Protein AF-A0AAE1PL71-F1 (afdb_monomer_lite)

Foldseek 3Di:
DDDDPVVVVVVVVPDALLVVFQVLLVLLQVVCVVVVVQDDPPDDDLFDPDPCVQQPQPDDLALARERDFPFVQVVLVNVLVVLVVVVDDDDADPDRAYEYEAEDQVLLLCRCCCVLQVQFAFLVVVVVVDPDPPVSVVSCLLPVQLLCVLVVVDDCVLQVVVLVVCVVVSDLDESVVVSVSSCVSCVVVVVVVCVVGRRGTQASLSSLSSQVVCVVSNHHYSSNQASCRRVVSSHDRGSGYHYLQCNQSSVQSSSCVSDDDDRRRSPRDRRDDDPCPSVLPDDPVSVVSSCVSHVSVCSSSVNDPVVVVVSVPPPD

Radius of gyration: 21.12 Å; chains: 1; bounding box: 56×50×54 Å

Secondary structure (DSSP, 8-state):
-----HHHHHHTTT--HHHHHHHHHHHHHHHHHHTT----TT---SS----TTSS----SS-S-EEEE-TTHHHHHHHHHHHHHHTS--S---SS--EEEEE--HHHHHHHHHHHHSGGG--HHHHHHH-S-HHHHHHHIIIIIHHHHHHTTSS-SHHHHHHHHHHHHTT----HHHHHHHHHHHTGGGHHHHHHHHTTS---HHHHHHHHHHHHHTT---TTTS-HHHHH-TTTS--SEEEETTSHHHHHHHHHHHHS-SS-----PPPPPPP-THHHHTS-HHHHHHHHHHTHHHHHHHT---HHHHHHTTS--

Sequence (316 aa):
METVDVENTWSTLNISQTHITRYRAQYVRQQCQVLSLIQREGKGGDHMKLPISSVKSLGTKKILNVCVAPSRCQDSWRRLGRKAKSLISLKTSTQIPSVVSVQHPLARLASCYRSKYMNGRPISEFASLQKATKKWLETWRAFWLPALISNNKIDYAPFNSSLQQLHKNQTKPSHTILVNMVTEAYRDQETDILGRHGTKNFTFEEFLHHVLWTHDFGFQDPHWISVYDLCEPCARRYDHVVHMEAAREEVRDLLHLVHSPSPVDVTLHPIKLPDFHMYLSLPKLLLDKIIQLYWLDFHLFGYSEQFISESGRRVE

InterPro domains:
  IPR005331 Sulfotransferase [PF03567] (171-304)
  IPR018011 Carbohydrate sulfotransferase 8-10 [PTHR12137] (96-307)

Structure (mmCIF, N/CA/C/O backbone):
data_AF-A0AAE1PL71-F1
#
_entry.id   AF-A0AAE1PL71-F1
#
loop_
_atom_site.group_PDB
_atom_site.id
_atom_site.type_symbol
_atom_site.label_atom_id
_atom_site.label_alt_id
_atom_site.label_comp_id
_atom_site.label_asym_id
_atom_site.label_entity_id
_atom_site.label_seq_id
_atom_site.pdbx_PDB_ins_code
_atom_site.Cartn_x
_atom_site.Cartn_y
_atom_site.Cartn_z
_atom_site.occupancy
_atom_site.B_iso_or_equiv
_atom_site.auth_seq_id
_atom_site.auth_comp_id
_atom_site.auth_asym_id
_atom_site.auth_atom_id
_atom_site.pdbx_PDB_model_num
ATOM 1 N N . MET A 1 1 ? -4.869 -17.294 -26.174 1.00 32.34 1 MET A N 1
ATOM 2 C CA . MET A 1 1 ? -3.685 -16.484 -26.518 1.00 32.34 1 MET A CA 1
ATOM 3 C C . MET A 1 1 ? -2.688 -16.727 -25.403 1.00 32.34 1 MET A C 1
ATOM 5 O O . MET A 1 1 ? -2.958 -16.326 -24.279 1.00 32.34 1 MET A O 1
ATOM 9 N N . GLU A 1 2 ? -1.677 -17.554 -25.661 1.00 28.42 2 GLU A N 1
ATOM 10 C CA . GLU A 1 2 ? -0.720 -18.014 -24.649 1.00 28.42 2 GLU A CA 1
ATOM 11 C C . GLU A 1 2 ? 0.073 -16.829 -24.094 1.00 28.42 2 GLU A C 1
ATOM 13 O O . GLU A 1 2 ? 0.683 -16.061 -24.837 1.00 28.42 2 GLU A O 1
ATOM 18 N N . THR A 1 3 ? 0.042 -16.660 -22.777 1.00 33.69 3 THR A N 1
ATOM 19 C CA . THR A 1 3 ? 0.959 -15.773 -22.067 1.00 33.69 3 THR A CA 1
ATOM 20 C C . THR A 1 3 ? 2.327 -16.438 -22.079 1.00 33.69 3 THR A C 1
ATOM 22 O O . THR A 1 3 ? 2.558 -17.414 -21.366 1.00 33.69 3 THR A O 1
ATOM 25 N N . VAL A 1 4 ? 3.231 -15.934 -22.909 1.00 34.69 4 VAL A N 1
ATOM 26 C CA . VAL A 1 4 ? 4.645 -16.283 -22.792 1.00 34.69 4 VAL A CA 1
ATOM 27 C C . VAL A 1 4 ? 5.098 -15.818 -21.412 1.00 34.69 4 VAL A C 1
ATOM 29 O O . VAL A 1 4 ? 4.929 -14.648 -21.076 1.00 34.69 4 VAL A O 1
ATOM 32 N N . ASP A 1 5 ? 5.627 -16.735 -20.606 1.00 41.25 5 ASP A N 1
ATOM 33 C CA . ASP A 1 5 ? 6.260 -16.423 -19.328 1.00 41.25 5 ASP A CA 1
ATOM 34 C C . ASP A 1 5 ? 7.562 -15.663 -19.611 1.00 41.25 5 ASP A C 1
ATOM 36 O O . ASP A 1 5 ? 8.643 -16.225 -19.813 1.00 41.25 5 ASP A O 1
ATOM 40 N N . VAL A 1 6 ? 7.399 -14.350 -19.756 1.00 48.38 6 VAL A N 1
ATOM 41 C CA . VAL A 1 6 ? 8.417 -13.413 -20.216 1.00 48.38 6 VAL A CA 1
ATOM 42 C C . VAL A 1 6 ? 9.676 -13.545 -19.346 1.00 48.38 6 VAL A C 1
ATOM 44 O O . VAL A 1 6 ? 10.779 -13.558 -19.881 1.00 48.38 6 VAL A O 1
ATOM 47 N N . GLU A 1 7 ? 9.547 -13.760 -18.034 1.00 46.25 7 GLU A N 1
ATOM 48 C CA . GLU A 1 7 ? 10.680 -13.811 -17.097 1.00 46.25 7 GLU A CA 1
ATOM 49 C C . GLU A 1 7 ? 11.610 -15.019 -17.299 1.00 46.25 7 GLU A C 1
ATOM 51 O O . GLU A 1 7 ? 12.828 -14.873 -17.165 1.00 46.25 7 GLU A O 1
ATOM 56 N N . ASN A 1 8 ? 11.079 -16.176 -17.709 1.00 43.53 8 ASN A N 1
ATOM 57 C CA . ASN A 1 8 ? 11.886 -17.373 -17.972 1.00 43.53 8 ASN A CA 1
ATOM 58 C C . ASN A 1 8 ? 12.632 -17.327 -19.315 1.00 43.53 8 ASN A C 1
ATOM 60 O O . ASN A 1 8 ? 13.672 -17.964 -19.464 1.00 43.53 8 ASN A O 1
ATOM 64 N N . THR A 1 9 ? 12.155 -16.545 -20.286 1.00 44.53 9 THR A N 1
ATOM 65 C CA . THR A 1 9 ? 12.816 -16.433 -21.602 1.00 44.53 9 THR A CA 1
ATOM 66 C C . THR A 1 9 ? 14.048 -15.517 -21.599 1.00 44.53 9 THR A C 1
ATOM 68 O O . THR A 1 9 ? 14.993 -15.738 -22.361 1.00 44.53 9 THR A O 1
ATOM 71 N N . TRP A 1 10 ? 14.105 -14.510 -20.718 1.00 45.81 10 TRP A N 1
ATOM 72 C CA . TRP A 1 10 ? 15.226 -13.556 -20.695 1.00 45.81 10 TRP A CA 1
ATOM 73 C C . TRP A 1 10 ? 16.482 -14.095 -20.005 1.00 45.81 10 TRP A C 1
ATOM 75 O O . TRP A 1 10 ? 17.594 -13.734 -20.397 1.00 45.81 10 TRP A O 1
ATOM 85 N N . SER A 1 11 ? 16.330 -14.983 -19.018 1.00 47.44 11 SER A N 1
ATOM 86 C CA . SER A 1 11 ? 17.455 -15.629 -18.327 1.00 47.44 11 SER A CA 1
ATOM 87 C C . SER A 1 11 ? 18.250 -16.552 -19.259 1.00 47.44 11 SER A C 1
ATOM 89 O O . SER A 1 11 ? 19.470 -16.645 -19.137 1.00 47.44 11 SER A O 1
ATOM 91 N N . THR A 1 12 ? 17.591 -17.149 -20.258 1.00 46.44 12 THR A N 1
ATOM 92 C CA . THR A 1 12 ? 18.221 -17.998 -21.282 1.00 46.44 12 THR A CA 1
ATOM 93 C C . THR A 1 12 ? 18.950 -17.232 -22.393 1.00 46.44 12 THR A C 1
ATOM 95 O O . THR A 1 12 ? 19.773 -17.821 -23.089 1.00 46.44 12 THR A O 1
ATOM 98 N N . LEU A 1 13 ? 18.702 -15.926 -22.560 1.00 50.72 13 LEU A N 1
ATOM 99 C CA . LEU A 1 13 ? 19.224 -15.121 -23.680 1.00 50.72 13 LEU A CA 1
ATOM 100 C C . LEU A 1 13 ? 20.448 -14.246 -23.331 1.00 50.72 13 LEU A C 1
ATOM 102 O O . LEU A 1 13 ? 20.895 -13.464 -24.166 1.00 50.72 13 LEU A O 1
ATOM 106 N N . ASN A 1 14 ? 21.014 -14.373 -22.124 1.00 56.16 14 ASN A N 1
ATOM 107 C CA . ASN A 1 14 ? 22.159 -13.577 -21.639 1.00 56.16 14 ASN A CA 1
ATOM 108 C C . ASN A 1 14 ? 21.957 -12.051 -21.784 1.00 56.16 14 ASN A C 1
ATOM 110 O O . ASN A 1 14 ? 22.865 -11.298 -22.143 1.00 56.16 14 ASN A O 1
ATOM 114 N N . ILE A 1 15 ? 20.732 -11.588 -21.537 1.00 64.75 15 ILE A N 1
ATOM 115 C CA . ILE A 1 15 ? 20.371 -10.175 -21.628 1.00 64.75 15 ILE A CA 1
ATOM 116 C C . ILE A 1 15 ? 20.641 -9.507 -20.277 1.00 64.75 15 ILE A C 1
ATOM 118 O O . ILE A 1 15 ? 20.183 -9.977 -19.239 1.00 64.75 15 ILE A O 1
ATOM 122 N N . SER A 1 16 ? 21.399 -8.403 -20.281 1.00 81.00 16 SER A N 1
ATOM 123 C CA . SER A 1 16 ? 21.707 -7.652 -19.053 1.00 81.00 16 SER A CA 1
ATOM 124 C C . SER A 1 16 ? 20.425 -7.214 -18.339 1.00 81.00 16 SER A C 1
ATOM 126 O O . SER A 1 16 ? 19.495 -6.712 -18.977 1.00 81.00 16 SER A O 1
ATOM 128 N N . GLN A 1 17 ? 20.405 -7.295 -17.004 1.00 83.38 17 GLN A N 1
ATOM 129 C CA . GLN A 1 17 ? 19.257 -6.865 -16.193 1.00 83.38 17 GLN A CA 1
ATOM 130 C C . GLN A 1 17 ? 18.937 -5.375 -16.385 1.00 83.38 17 GLN A C 1
ATOM 132 O O . GLN A 1 17 ? 17.789 -4.938 -16.301 1.00 83.38 17 GLN A O 1
ATOM 137 N N . THR A 1 18 ? 19.942 -4.578 -16.747 1.00 81.75 18 THR A N 1
ATOM 138 C CA . THR A 1 18 ? 19.758 -3.183 -17.163 1.00 81.75 18 THR A CA 1
ATOM 139 C C . THR A 1 18 ? 18.808 -3.048 -18.353 1.00 81.75 18 THR A C 1
ATOM 141 O O . THR A 1 18 ? 17.986 -2.131 -18.396 1.00 81.75 18 THR A O 1
ATOM 144 N N . HIS A 1 19 ? 18.928 -3.940 -19.339 1.00 88.25 19 HIS A N 1
ATOM 145 C CA . HIS A 1 19 ? 18.067 -3.926 -20.514 1.00 88.25 19 HIS A CA 1
ATOM 146 C C . HIS A 1 19 ? 16.638 -4.310 -20.122 1.00 88.25 19 HIS A C 1
ATOM 148 O O . HIS A 1 19 ? 15.708 -3.602 -20.494 1.00 88.25 19 HIS A O 1
ATOM 154 N N . ILE A 1 20 ? 16.473 -5.339 -19.284 1.00 90.81 20 ILE A N 1
ATOM 155 C CA . ILE A 1 20 ? 15.166 -5.787 -18.778 1.00 90.81 20 ILE A CA 1
ATOM 156 C C . ILE A 1 20 ? 14.450 -4.652 -18.032 1.00 90.81 20 ILE A C 1
ATOM 158 O O . ILE A 1 20 ? 13.320 -4.295 -18.364 1.00 90.81 20 ILE A O 1
ATOM 162 N N . THR A 1 21 ? 15.120 -4.015 -17.069 1.00 93.38 21 THR A N 1
ATOM 163 C CA . THR A 1 21 ? 14.527 -2.924 -16.275 1.00 93.38 21 THR A CA 1
ATOM 164 C C . THR A 1 21 ? 14.169 -1.697 -17.123 1.00 93.38 21 THR A C 1
ATOM 166 O O . THR A 1 21 ? 13.158 -1.039 -16.862 1.00 93.38 21 THR A O 1
ATOM 169 N N . ARG A 1 22 ? 14.958 -1.386 -18.164 1.00 94.31 22 ARG A N 1
ATOM 170 C CA . ARG A 1 22 ? 14.661 -0.306 -19.121 1.00 94.31 22 ARG A CA 1
ATOM 171 C C . ARG A 1 22 ? 13.505 -0.663 -20.054 1.00 94.31 22 ARG A C 1
ATOM 173 O O . ARG A 1 22 ? 12.652 0.185 -20.308 1.00 94.31 22 ARG A O 1
ATOM 180 N N . TYR A 1 23 ? 13.462 -1.900 -20.542 1.00 95.44 23 TYR A N 1
ATOM 181 C CA . TYR A 1 23 ? 12.365 -2.409 -21.361 1.00 95.44 23 TYR A CA 1
ATOM 182 C C . TYR A 1 23 ? 11.042 -2.336 -20.594 1.00 95.44 23 TYR A C 1
ATOM 184 O O . TYR A 1 23 ? 10.073 -1.774 -21.097 1.00 95.44 23 TYR A O 1
ATOM 192 N N . ARG A 1 24 ? 11.019 -2.774 -19.327 1.00 96.44 24 ARG A N 1
ATOM 193 C CA . ARG A 1 24 ? 9.842 -2.630 -18.456 1.00 96.44 24 ARG A CA 1
ATOM 194 C C . ARG A 1 24 ? 9.405 -1.167 -18.307 1.00 96.44 24 ARG A C 1
ATOM 196 O O . ARG A 1 24 ? 8.215 -0.876 -18.362 1.00 96.44 24 ARG A O 1
ATOM 203 N N . ALA A 1 25 ? 10.340 -0.222 -18.191 1.00 96.00 25 ALA A N 1
ATOM 204 C CA . ALA A 1 25 ? 10.000 1.204 -18.149 1.00 96.00 25 ALA A CA 1
ATOM 205 C C . ALA A 1 25 ? 9.380 1.719 -19.463 1.00 96.00 25 ALA A C 1
ATOM 207 O O . ALA A 1 25 ? 8.492 2.571 -19.430 1.00 96.00 25 ALA A O 1
ATOM 208 N N . GLN A 1 26 ? 9.818 1.214 -20.621 1.00 96.50 26 GLN A N 1
ATOM 209 C CA . GLN A 1 26 ? 9.193 1.520 -21.915 1.00 96.50 26 GLN A CA 1
ATOM 210 C C . GLN A 1 26 ? 7.797 0.900 -22.025 1.00 96.50 26 GLN A C 1
ATOM 212 O O . GLN A 1 26 ? 6.863 1.598 -22.418 1.00 96.50 26 GLN A O 1
ATOM 217 N N . TYR A 1 27 ? 7.649 -0.360 -21.608 1.00 96.69 27 TYR A N 1
ATOM 218 C CA . TYR A 1 27 ? 6.367 -1.057 -21.550 1.00 96.69 27 TYR A CA 1
ATOM 219 C C . TYR A 1 27 ? 5.345 -0.283 -20.709 1.00 96.69 27 TYR A C 1
ATOM 221 O O . TYR A 1 27 ? 4.265 0.021 -21.207 1.00 96.69 27 TYR A O 1
ATOM 229 N N . VAL A 1 28 ? 5.707 0.147 -19.492 1.00 96.44 28 VAL A N 1
ATOM 230 C CA . VAL A 1 28 ? 4.839 0.978 -18.634 1.00 96.44 28 VAL A CA 1
ATOM 231 C C . VAL A 1 28 ? 4.351 2.223 -19.380 1.00 96.44 28 VAL A C 1
ATOM 233 O O . VAL A 1 28 ? 3.156 2.506 -19.387 1.00 96.44 28 VAL A O 1
ATOM 236 N N . ARG A 1 29 ? 5.248 2.959 -20.055 1.00 94.56 29 ARG A N 1
ATOM 237 C CA . ARG A 1 29 ? 4.870 4.169 -20.813 1.00 94.56 29 ARG A CA 1
ATOM 238 C C . ARG A 1 29 ? 3.900 3.856 -21.948 1.00 94.56 29 ARG A C 1
ATOM 240 O O . ARG A 1 29 ? 2.957 4.614 -22.157 1.00 94.56 29 ARG A O 1
ATOM 247 N N . GLN A 1 30 ? 4.129 2.760 -22.667 1.00 95.31 30 GLN A N 1
ATOM 248 C CA . GLN A 1 30 ? 3.237 2.314 -23.731 1.00 95.31 30 GLN A CA 1
ATOM 249 C C . GLN A 1 30 ? 1.858 1.946 -23.172 1.00 95.31 30 GLN A C 1
ATOM 251 O O . GLN A 1 30 ? 0.852 2.402 -23.706 1.00 95.31 30 GLN A O 1
ATOM 256 N N . GLN A 1 31 ? 1.789 1.203 -22.065 1.00 95.00 31 GLN A N 1
ATOM 257 C CA . GLN A 1 31 ? 0.506 0.850 -21.450 1.00 95.00 31 GLN A CA 1
ATOM 258 C C . GLN A 1 31 ? -0.237 2.079 -20.920 1.00 95.00 31 GLN A C 1
ATOM 260 O O . GLN A 1 31 ? -1.442 2.202 -21.119 1.00 95.00 31 GLN A O 1
ATOM 265 N N . CYS A 1 32 ? 0.472 3.053 -20.343 1.00 95.12 32 CYS A N 1
ATOM 266 C CA . CYS A 1 32 ? -0.124 4.335 -19.968 1.00 95.12 32 CYS A CA 1
ATOM 267 C C . CYS A 1 32 ? -0.762 5.066 -21.166 1.00 95.12 32 CYS A C 1
ATOM 269 O O . CYS A 1 32 ? -1.795 5.713 -20.999 1.00 95.12 32 CYS A O 1
ATOM 271 N N . GLN A 1 33 ? -0.173 4.971 -22.367 1.00 92.94 33 GLN A N 1
ATOM 272 C CA . GLN A 1 33 ? -0.755 5.521 -23.599 1.00 92.94 33 GLN A CA 1
ATOM 273 C C . GLN A 1 33 ? -1.989 4.734 -24.041 1.00 92.94 33 GLN A C 1
ATOM 275 O O . GLN A 1 33 ? -3.034 5.334 -24.278 1.00 92.94 33 GLN A O 1
ATOM 280 N N . VAL A 1 34 ? -1.878 3.404 -24.121 1.00 93.81 34 VAL A N 1
ATOM 281 C CA . VAL A 1 34 ? -2.962 2.504 -24.554 1.00 93.81 34 VAL A CA 1
ATOM 282 C C . VAL A 1 34 ? -4.199 2.671 -23.674 1.00 93.81 34 VAL A C 1
ATOM 284 O O . VAL A 1 34 ? -5.310 2.798 -24.179 1.00 93.81 34 VAL A O 1
ATOM 287 N N . LEU A 1 35 ? -4.001 2.752 -22.360 1.00 92.25 35 LEU A N 1
ATOM 288 C CA . LEU A 1 35 ? -5.074 2.929 -21.386 1.00 92.25 35 LEU A CA 1
ATOM 289 C C . LEU A 1 35 ? -5.534 4.388 -21.234 1.00 92.25 35 LEU A C 1
ATOM 291 O O . LEU A 1 35 ? -6.392 4.671 -20.403 1.00 92.25 35 LEU A O 1
ATOM 295 N N . SER A 1 36 ? -4.976 5.328 -22.008 1.00 91.31 36 SER A N 1
ATOM 296 C CA . SER A 1 36 ? -5.283 6.764 -21.913 1.00 91.31 36 SER A CA 1
ATOM 297 C C . SER A 1 36 ? -5.108 7.344 -20.497 1.00 91.31 36 SER A C 1
ATOM 299 O O . SER A 1 36 ? -5.818 8.263 -20.094 1.00 91.31 36 SER A O 1
ATOM 301 N N . LEU A 1 37 ? -4.131 6.829 -19.744 1.00 87.69 37 LEU A N 1
ATOM 302 C CA . LEU A 1 37 ? -3.822 7.237 -18.365 1.00 87.69 37 LEU A CA 1
ATOM 303 C C . LEU A 1 37 ? -2.858 8.428 -18.291 1.00 87.69 37 LEU A C 1
ATOM 305 O O . LEU A 1 37 ? -2.532 8.899 -17.200 1.00 87.69 37 LEU A O 1
ATOM 309 N N . ILE A 1 38 ? -2.366 8.916 -19.434 1.00 75.25 38 ILE A N 1
ATOM 310 C CA . ILE A 1 38 ? -1.510 10.103 -19.476 1.00 75.25 38 ILE A CA 1
ATOM 311 C C . ILE A 1 38 ? -2.336 11.312 -19.049 1.00 75.25 38 ILE A C 1
ATOM 313 O O . ILE A 1 38 ? -3.159 11.839 -19.800 1.00 75.25 38 ILE A O 1
ATOM 317 N N . GLN A 1 39 ? -2.077 11.781 -17.835 1.00 60.41 39 GLN A N 1
ATOM 318 C CA . GLN A 1 39 ? -2.628 13.036 -17.357 1.00 60.41 39 GLN A CA 1
ATOM 319 C C . GLN A 1 39 ? -1.971 14.179 -18.139 1.00 60.41 39 GLN A C 1
ATOM 321 O O . GLN A 1 39 ? -0.749 14.327 -18.132 1.00 60.41 39 GLN A O 1
ATOM 326 N N . ARG A 1 40 ? -2.774 14.996 -18.835 1.00 44.25 40 ARG A N 1
ATOM 327 C CA . ARG A 1 40 ? -2.292 16.265 -19.398 1.00 44.25 40 ARG A CA 1
ATOM 328 C C . ARG A 1 40 ? -1.807 17.131 -18.236 1.00 44.25 40 ARG A C 1
ATOM 330 O O . ARG A 1 40 ? -2.565 17.330 -17.283 1.00 44.25 40 ARG A O 1
ATOM 337 N N . GLU A 1 41 ? -0.585 17.657 -18.322 1.00 40.38 41 GLU A N 1
ATOM 338 C CA . GLU A 1 41 ? -0.112 18.691 -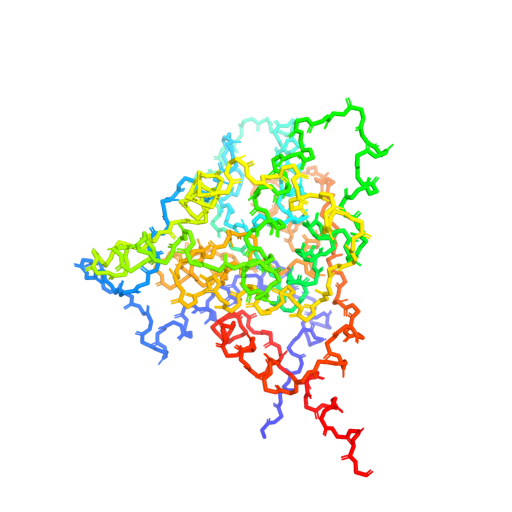17.398 1.00 40.38 41 GLU A CA 1
ATOM 339 C C . GLU A 1 41 ? -1.195 19.782 -17.294 1.00 40.38 41 GLU A C 1
ATOM 341 O O . GLU A 1 41 ? -1.543 20.424 -18.283 1.00 40.38 41 GLU A O 1
ATOM 346 N N . GLY A 1 42 ? -1.813 19.921 -16.116 1.00 36.88 42 GLY A N 1
ATOM 347 C CA . GLY A 1 42 ? -2.782 20.987 -15.836 1.00 36.88 42 GLY A CA 1
ATOM 348 C C . GLY A 1 42 ? -4.253 20.601 -15.629 1.00 36.88 42 GLY A C 1
ATOM 349 O O . GLY A 1 42 ? -5.030 21.480 -15.265 1.00 36.88 42 GLY A O 1
ATOM 350 N N . LYS A 1 43 ? -4.675 19.335 -15.757 1.00 30.69 43 LYS A N 1
ATOM 351 C CA . LYS A 1 43 ? -6.005 18.906 -15.268 1.00 30.69 43 LYS A CA 1
ATOM 352 C C . LYS A 1 43 ? -5.847 17.752 -14.295 1.00 30.69 43 LYS A C 1
ATOM 354 O O . LYS A 1 43 ? -5.632 16.618 -14.701 1.00 30.69 43 LYS A O 1
ATOM 359 N N . GLY A 1 44 ? -5.915 18.079 -13.003 1.00 34.94 44 GLY A N 1
ATOM 360 C CA . GLY A 1 44 ? -5.938 17.098 -11.927 1.00 34.94 44 GLY A CA 1
ATOM 361 C C . GLY A 1 44 ? -7.125 16.168 -12.120 1.00 34.94 44 GLY A C 1
ATOM 362 O O . GLY A 1 44 ? -8.246 16.528 -11.781 1.00 34.94 44 GLY A O 1
ATOM 363 N N . GLY A 1 45 ? -6.858 14.999 -12.699 1.00 31.38 45 GLY A N 1
ATOM 364 C CA . GLY A 1 45 ? -7.757 13.866 -12.606 1.00 31.38 45 GLY A CA 1
ATOM 365 C C . GLY A 1 45 ? -7.951 13.522 -11.139 1.00 31.38 45 GLY A C 1
ATOM 366 O O . GLY A 1 45 ? -7.092 13.806 -10.298 1.00 31.38 45 GLY A O 1
ATOM 367 N N . ASP A 1 46 ? -9.090 12.918 -10.838 1.00 35.19 46 ASP A N 1
ATOM 368 C CA . ASP A 1 46 ? -9.547 12.642 -9.487 1.00 35.19 46 ASP A CA 1
ATOM 369 C C . ASP A 1 46 ? -8.779 11.487 -8.810 1.00 35.19 46 ASP A C 1
ATOM 371 O O . ASP A 1 46 ? -9.305 10.759 -7.974 1.00 35.19 46 ASP A O 1
ATOM 375 N N . HIS A 1 47 ? -7.464 11.427 -9.006 1.00 37.34 47 HIS A N 1
ATOM 376 C CA . HIS A 1 47 ? -6.552 10.510 -8.335 1.00 37.34 47 HIS A CA 1
ATOM 377 C C . HIS A 1 47 ? -5.757 11.212 -7.230 1.00 37.34 47 HIS A C 1
ATOM 379 O O . HIS A 1 47 ? -5.619 12.437 -7.184 1.00 37.34 47 HIS A O 1
ATOM 385 N N . MET A 1 48 ? -5.341 10.406 -6.264 1.00 36.41 48 MET A N 1
ATOM 386 C CA . MET A 1 48 ? -4.691 10.770 -5.014 1.00 36.41 48 MET A CA 1
ATOM 387 C C . MET A 1 48 ? -3.451 11.649 -5.251 1.00 36.41 48 MET A C 1
ATOM 389 O O . MET A 1 48 ? -2.363 11.146 -5.505 1.00 36.41 48 MET A O 1
ATOM 393 N N . LYS A 1 49 ? -3.567 12.973 -5.086 1.00 32.50 49 LYS A N 1
ATOM 394 C CA . LYS A 1 49 ? -2.389 13.818 -4.847 1.00 32.50 49 LYS A CA 1
ATOM 395 C C . LYS A 1 49 ? -1.923 13.561 -3.418 1.00 32.50 49 LYS A C 1
ATOM 397 O O . LYS A 1 49 ? -2.204 14.357 -2.522 1.00 32.50 49 LYS A O 1
ATOM 402 N N . LEU A 1 50 ? -1.248 12.434 -3.177 1.00 32.25 50 LEU A N 1
ATOM 403 C CA . LEU A 1 50 ? -0.508 12.286 -1.929 1.00 32.25 50 LEU A CA 1
ATOM 404 C C . LEU A 1 50 ? 0.475 13.457 -1.856 1.00 32.25 50 LEU A C 1
ATOM 406 O O . LEU A 1 50 ? 1.163 13.736 -2.845 1.00 32.25 50 LEU A O 1
ATOM 410 N N . PRO A 1 51 ? 0.582 14.156 -0.714 1.00 28.95 51 PRO A N 1
ATOM 411 C CA . PRO A 1 51 ? 1.672 15.087 -0.536 1.00 28.95 51 PRO A CA 1
ATOM 412 C C . PRO A 1 51 ? 2.970 14.318 -0.798 1.00 28.95 51 PRO A C 1
ATOM 414 O O . PRO A 1 51 ? 3.271 13.300 -0.164 1.00 28.95 51 PRO A O 1
ATOM 417 N N . ILE A 1 52 ? 3.727 14.828 -1.769 1.00 36.97 52 ILE A N 1
ATOM 418 C CA . ILE A 1 52 ? 4.990 14.303 -2.310 1.00 36.97 52 ILE A CA 1
ATOM 419 C C . ILE A 1 52 ? 6.058 14.094 -1.203 1.00 36.97 52 ILE A C 1
ATOM 421 O O . ILE A 1 52 ? 7.124 13.539 -1.447 1.00 36.97 52 ILE A O 1
ATOM 425 N N . SER A 1 53 ? 5.757 14.441 0.052 1.00 28.97 53 SER A N 1
ATOM 426 C CA . SER A 1 53 ? 6.557 14.177 1.250 1.00 28.97 53 SER A CA 1
ATOM 427 C C . SER A 1 53 ? 6.656 12.697 1.659 1.00 28.97 53 SER A C 1
ATOM 429 O O . SER A 1 53 ? 7.568 12.344 2.411 1.00 28.97 53 SER A O 1
ATOM 431 N N . SER A 1 54 ? 5.778 11.811 1.171 1.00 31.39 54 SER A N 1
ATOM 432 C CA . SER A 1 54 ? 5.839 10.361 1.456 1.00 31.39 54 SER A CA 1
ATOM 433 C C . SER A 1 54 ? 6.655 9.559 0.429 1.00 31.39 54 SER A C 1
ATOM 435 O O . SER A 1 54 ? 7.178 8.488 0.761 1.00 31.39 54 SER A O 1
ATOM 437 N N . VAL A 1 55 ? 6.922 10.134 -0.753 1.00 38.00 55 VAL A N 1
ATOM 438 C CA . VAL A 1 55 ? 8.018 9.708 -1.635 1.00 38.00 55 VAL A CA 1
ATOM 439 C C . VAL A 1 55 ? 9.311 10.195 -0.996 1.00 38.00 55 VAL A C 1
ATOM 441 O O . VAL A 1 55 ? 9.828 11.271 -1.295 1.00 38.00 55 VAL A O 1
ATOM 444 N N . LYS A 1 56 ? 9.847 9.415 -0.056 1.00 39.06 56 LYS A N 1
ATOM 445 C CA . LYS A 1 56 ? 11.174 9.688 0.493 1.00 39.06 56 LYS A CA 1
ATOM 446 C C . LYS A 1 56 ? 12.191 9.476 -0.620 1.00 39.06 56 LYS A C 1
ATOM 448 O O . LYS A 1 56 ? 12.738 8.386 -0.758 1.00 39.06 56 LYS A O 1
ATOM 453 N N . SER A 1 57 ? 12.472 10.541 -1.371 1.00 38.53 57 SER A N 1
ATOM 454 C CA . SER A 1 57 ? 13.715 10.676 -2.115 1.00 38.53 57 SER A CA 1
ATOM 455 C C . SER A 1 57 ? 14.812 10.486 -1.071 1.00 38.53 57 SER A C 1
ATOM 457 O O . SER A 1 57 ? 14.994 11.315 -0.175 1.00 38.53 57 SER A O 1
ATOM 459 N N . LEU A 1 58 ? 15.414 9.303 -1.074 1.00 41.06 58 LEU A N 1
ATOM 460 C CA . LEU A 1 58 ? 16.429 8.933 -0.108 1.00 41.06 58 LEU A CA 1
ATOM 461 C C . LEU A 1 58 ? 17.581 9.923 -0.280 1.00 41.06 58 LEU A C 1
ATOM 463 O O . LEU A 1 58 ? 18.179 10.019 -1.347 1.00 41.06 58 LEU A O 1
ATOM 467 N N . GLY A 1 59 ? 17.771 10.754 0.745 1.00 36.12 59 GLY A N 1
ATOM 468 C CA . GLY A 1 59 ? 18.649 11.909 0.686 1.00 36.12 59 GLY A CA 1
ATOM 469 C C . GLY A 1 59 ? 20.098 11.543 0.384 1.00 36.12 59 GLY A C 1
ATOM 470 O O . GLY A 1 59 ? 20.580 10.477 0.765 1.00 36.12 59 GLY A O 1
ATOM 471 N N . THR A 1 60 ? 20.785 12.536 -0.186 1.00 38.41 60 THR A N 1
ATOM 472 C CA . THR A 1 60 ? 22.222 12.650 -0.494 1.00 38.41 60 THR A CA 1
ATOM 473 C C . THR A 1 60 ? 22.634 12.218 -1.908 1.00 38.41 60 THR A C 1
ATOM 475 O O . THR A 1 60 ? 22.256 11.146 -2.359 1.00 38.41 60 THR A O 1
ATOM 478 N N . LYS A 1 61 ? 23.349 13.133 -2.600 1.00 51.75 61 LYS A N 1
ATOM 479 C CA . LYS A 1 61 ? 23.996 13.043 -3.933 1.00 51.75 61 LYS A CA 1
ATOM 480 C C . LYS A 1 61 ? 23.661 11.737 -4.673 1.00 51.75 61 LYS A C 1
ATOM 482 O O . LYS A 1 61 ? 24.363 10.740 -4.545 1.00 51.75 61 LYS A O 1
ATOM 487 N N . LYS A 1 62 ? 22.495 11.751 -5.330 1.00 59.09 62 LYS A N 1
ATOM 488 C CA . LYS A 1 62 ? 21.722 10.558 -5.689 1.00 59.09 62 LYS A CA 1
ATOM 489 C C . LYS A 1 62 ? 22.459 9.723 -6.740 1.00 59.09 62 LYS A C 1
ATOM 491 O O . LYS A 1 62 ? 22.727 10.202 -7.829 1.00 59.09 62 LYS A O 1
ATOM 496 N N . ILE A 1 63 ? 22.743 8.464 -6.428 1.00 67.25 63 ILE A N 1
ATOM 497 C CA . ILE A 1 63 ? 23.188 7.475 -7.426 1.00 67.25 63 ILE A CA 1
ATOM 498 C C . ILE A 1 63 ? 21.994 7.022 -8.272 1.00 67.25 63 ILE A C 1
ATOM 500 O O . ILE A 1 63 ? 22.128 6.786 -9.464 1.00 67.25 63 ILE A O 1
ATOM 504 N N . LEU A 1 64 ? 20.815 6.948 -7.649 1.00 73.88 64 LEU A N 1
ATOM 505 C CA . LEU A 1 64 ? 19.532 6.626 -8.266 1.00 73.88 64 LEU A CA 1
ATOM 506 C C . LEU A 1 64 ? 18.441 7.483 -7.610 1.00 73.88 64 LEU A C 1
ATOM 508 O O . LEU A 1 64 ? 18.498 7.758 -6.407 1.00 73.88 64 LEU A O 1
ATOM 512 N N . ASN A 1 65 ? 17.426 7.882 -8.373 1.00 80.75 65 ASN A N 1
ATOM 513 C CA . ASN A 1 65 ? 16.211 8.503 -7.853 1.00 80.75 65 ASN A CA 1
ATOM 514 C C . ASN A 1 65 ? 15.094 7.455 -7.787 1.00 80.75 65 ASN A C 1
ATOM 516 O O . ASN A 1 65 ? 14.442 7.196 -8.790 1.00 80.75 65 ASN A O 1
ATOM 520 N N . VAL A 1 66 ? 14.890 6.840 -6.620 1.00 83.50 66 VAL A N 1
ATOM 521 C CA . VAL A 1 66 ? 14.006 5.669 -6.483 1.00 83.50 66 VAL A CA 1
ATOM 522 C C . VAL A 1 66 ? 12.653 6.047 -5.874 1.00 83.50 66 VAL A C 1
ATOM 524 O O . VAL A 1 66 ? 12.611 6.601 -4.774 1.00 83.50 66 VAL A O 1
ATOM 527 N N . CYS A 1 67 ? 11.552 5.700 -6.545 1.00 87.38 67 CYS A N 1
ATOM 528 C CA . CYS A 1 67 ? 10.232 5.593 -5.921 1.00 87.38 67 CYS A CA 1
ATOM 529 C C . CYS A 1 67 ? 10.019 4.167 -5.416 1.00 87.38 67 CYS A C 1
ATOM 531 O O . CYS A 1 67 ? 10.217 3.210 -6.161 1.00 87.38 67 CYS A O 1
ATOM 533 N N . VAL A 1 68 ? 9.654 4.023 -4.144 1.00 83.94 68 VAL A N 1
ATOM 534 C CA . VAL A 1 68 ? 9.469 2.720 -3.500 1.00 83.94 68 VAL A CA 1
ATOM 535 C C . VAL A 1 68 ? 8.391 2.812 -2.427 1.00 83.94 68 VAL A C 1
ATOM 537 O O . VAL A 1 68 ? 8.396 3.742 -1.613 1.00 83.94 68 VAL A O 1
ATOM 540 N N . ALA A 1 69 ? 7.496 1.824 -2.398 1.00 79.00 69 ALA A N 1
ATOM 541 C CA . ALA A 1 69 ? 6.503 1.699 -1.341 1.00 79.00 69 ALA A CA 1
ATOM 542 C C . ALA A 1 69 ? 7.171 1.496 0.034 1.00 79.00 69 ALA A C 1
ATOM 544 O O . ALA A 1 69 ? 8.152 0.750 0.141 1.00 79.00 69 ALA A O 1
ATOM 545 N N . PRO A 1 70 ? 6.670 2.131 1.110 1.00 70.50 70 PRO A N 1
ATOM 546 C CA . PRO A 1 70 ? 7.068 1.812 2.474 1.00 70.50 70 PRO A CA 1
ATOM 547 C C . PRO A 1 70 ? 6.779 0.337 2.769 1.00 70.50 70 PRO A C 1
ATOM 549 O O . PRO A 1 70 ? 5.647 -0.085 2.951 1.00 70.50 70 PRO A O 1
ATOM 552 N N . SER A 1 71 ? 7.824 -0.477 2.771 1.00 66.12 71 SER A N 1
ATOM 553 C CA . SER A 1 71 ? 7.780 -1.904 3.084 1.00 66.12 71 SER A CA 1
ATOM 554 C C . SER A 1 71 ? 9.183 -2.349 3.513 1.00 66.12 71 SER A C 1
ATOM 556 O O . SER A 1 71 ? 10.101 -1.524 3.602 1.00 66.12 71 SER A O 1
ATOM 558 N N . ARG A 1 72 ? 9.398 -3.657 3.722 1.00 60.91 72 ARG A N 1
ATOM 559 C CA . ARG A 1 72 ? 10.756 -4.208 3.910 1.00 60.91 72 ARG A CA 1
ATOM 560 C C . ARG A 1 72 ? 11.709 -3.816 2.765 1.00 60.91 72 ARG A C 1
ATOM 562 O O . ARG A 1 72 ? 12.912 -3.701 2.994 1.00 60.91 72 ARG A O 1
ATOM 569 N N . CYS A 1 73 ? 11.188 -3.550 1.563 1.00 59.91 73 CYS A N 1
ATOM 570 C CA . CYS A 1 73 ? 11.961 -3.048 0.425 1.00 59.91 73 CYS A CA 1
ATOM 571 C C . CYS A 1 73 ? 12.624 -1.708 0.745 1.00 59.91 73 CYS A C 1
ATOM 573 O O . CYS A 1 73 ? 13.810 -1.526 0.473 1.00 59.91 73 CYS A O 1
ATOM 575 N N . GLN A 1 74 ? 11.884 -0.777 1.357 1.00 66.81 74 GLN A N 1
ATOM 576 C CA . GLN A 1 74 ? 12.389 0.562 1.650 1.00 66.81 74 GLN A CA 1
ATOM 577 C C . GLN A 1 74 ? 13.609 0.505 2.579 1.00 66.81 74 GLN A C 1
ATOM 579 O O . GLN A 1 74 ? 14.586 1.208 2.331 1.00 66.81 74 GLN A O 1
ATOM 584 N N . ASP A 1 75 ? 13.603 -0.347 3.607 1.00 68.12 75 ASP A N 1
ATOM 585 C CA . ASP A 1 75 ? 14.751 -0.505 4.510 1.00 68.12 75 ASP A CA 1
ATOM 586 C C . ASP A 1 75 ? 15.996 -1.026 3.788 1.00 68.12 75 ASP A C 1
ATOM 588 O O . ASP A 1 75 ? 17.109 -0.559 4.054 1.00 68.12 75 ASP A O 1
ATOM 592 N N . SER A 1 76 ? 15.817 -1.945 2.840 1.00 69.06 76 SER A N 1
ATOM 593 C CA . SER A 1 76 ? 16.905 -2.454 2.005 1.00 69.06 76 SER A CA 1
ATOM 594 C C . SER A 1 76 ? 17.479 -1.356 1.102 1.00 69.06 76 SER A C 1
ATOM 596 O O . SER A 1 76 ? 18.693 -1.149 1.092 1.00 69.06 76 SER A O 1
ATOM 598 N N . TRP A 1 77 ? 16.627 -0.557 0.451 1.00 73.31 77 TRP A N 1
ATOM 599 C CA . TRP A 1 77 ? 17.054 0.620 -0.319 1.00 73.31 77 TRP A CA 1
ATOM 600 C C . TRP A 1 77 ? 17.757 1.676 0.553 1.00 73.31 77 TRP A C 1
ATOM 602 O O . TRP A 1 77 ? 18.773 2.241 0.146 1.00 73.31 77 TRP A O 1
ATOM 612 N N . ARG A 1 78 ? 17.296 1.906 1.795 1.00 73.44 78 ARG A N 1
ATOM 613 C CA . ARG A 1 78 ? 17.970 2.795 2.767 1.00 73.44 78 ARG A CA 1
ATOM 614 C C . ARG A 1 78 ? 19.363 2.296 3.143 1.00 73.44 78 ARG A C 1
ATOM 616 O O . ARG A 1 78 ? 20.284 3.097 3.301 1.00 73.44 78 ARG A O 1
ATOM 623 N N . ARG A 1 79 ? 19.517 0.988 3.370 1.00 73.56 79 ARG A N 1
ATOM 624 C CA . ARG A 1 79 ? 20.812 0.364 3.696 1.00 73.56 79 ARG A CA 1
ATOM 625 C C . ARG A 1 79 ? 21.773 0.471 2.518 1.00 73.56 79 ARG A C 1
ATOM 627 O O . ARG A 1 79 ? 22.912 0.882 2.725 1.00 73.56 79 ARG A O 1
ATOM 634 N N . LEU A 1 80 ? 21.293 0.189 1.309 1.00 72.06 80 LEU A N 1
ATOM 635 C CA . LEU A 1 80 ? 22.070 0.328 0.084 1.00 72.06 80 LEU A CA 1
ATOM 636 C C . LEU A 1 80 ? 22.545 1.770 -0.122 1.00 72.06 80 LEU A C 1
ATOM 638 O O . LEU A 1 80 ? 23.738 1.989 -0.300 1.00 72.06 80 LEU A O 1
ATOM 642 N N . GLY A 1 81 ? 21.652 2.758 0.002 1.00 71.38 81 GLY A N 1
ATOM 643 C CA . GLY A 1 81 ? 22.018 4.173 -0.115 1.00 71.38 81 GLY A CA 1
ATOM 644 C C . GLY A 1 81 ? 23.098 4.603 0.888 1.00 71.38 81 GLY A C 1
ATOM 645 O O . GLY A 1 81 ? 24.016 5.339 0.530 1.00 71.38 81 GLY A O 1
ATOM 646 N N . ARG A 1 82 ? 23.052 4.093 2.130 1.00 72.62 82 ARG A N 1
ATOM 647 C CA . ARG A 1 82 ? 24.099 4.344 3.139 1.00 72.62 82 ARG A CA 1
ATOM 648 C C . ARG A 1 82 ? 25.447 3.718 2.771 1.00 72.62 82 ARG A C 1
ATOM 650 O O . ARG A 1 82 ? 26.456 4.400 2.904 1.00 72.62 82 ARG A O 1
ATOM 657 N N . LYS A 1 83 ? 25.468 2.459 2.310 1.00 68.94 83 LYS A N 1
ATOM 658 C CA . LYS A 1 83 ? 26.701 1.778 1.863 1.00 68.94 83 LYS A CA 1
ATOM 659 C C . LYS A 1 83 ? 27.297 2.443 0.623 1.00 68.94 83 LYS A C 1
ATOM 661 O O . LYS A 1 83 ? 28.499 2.643 0.541 1.00 68.94 83 LYS A O 1
ATOM 666 N N . ALA A 1 84 ? 26.459 2.826 -0.332 1.00 64.75 84 ALA A N 1
ATOM 667 C CA . ALA A 1 84 ? 26.931 3.447 -1.558 1.00 64.75 84 ALA A CA 1
ATOM 668 C C . ALA A 1 84 ? 27.537 4.842 -1.301 1.00 64.75 84 ALA A C 1
ATOM 670 O O . ALA A 1 84 ? 28.508 5.219 -1.948 1.00 64.75 84 ALA A O 1
ATOM 671 N N . LYS A 1 85 ? 27.055 5.566 -0.276 1.00 63.91 85 LYS A N 1
ATOM 672 C CA . LYS A 1 85 ? 27.634 6.846 0.170 1.00 63.91 85 LYS A CA 1
ATOM 673 C C . LYS A 1 85 ? 29.106 6.739 0.594 1.00 63.91 85 LYS A C 1
ATOM 675 O O . LYS A 1 85 ? 29.842 7.698 0.393 1.00 63.91 85 LYS A O 1
ATOM 680 N N . SER A 1 86 ? 29.541 5.612 1.167 1.00 61.72 86 SER A N 1
ATOM 681 C CA . SER A 1 86 ? 30.943 5.414 1.575 1.00 61.72 86 SER A CA 1
ATOM 682 C C . SER A 1 86 ? 31.871 4.984 0.435 1.00 61.72 86 SER A C 1
ATOM 684 O O . SER A 1 86 ? 33.077 4.942 0.638 1.00 61.72 86 SER A O 1
ATOM 686 N N . LEU A 1 87 ? 31.332 4.655 -0.744 1.00 58.59 87 LEU A N 1
ATOM 687 C CA . LEU A 1 87 ? 32.094 4.121 -1.880 1.00 58.59 87 LEU A CA 1
ATOM 688 C C . LEU A 1 87 ? 32.425 5.173 -2.955 1.00 58.59 87 LEU A C 1
ATOM 690 O O . LEU A 1 87 ? 33.117 4.855 -3.918 1.00 58.59 87 LEU A O 1
ATOM 694 N N . ILE A 1 88 ? 31.953 6.419 -2.820 1.00 56.81 88 ILE A N 1
ATOM 695 C CA . ILE A 1 88 ? 32.091 7.441 -3.868 1.00 56.81 88 ILE A CA 1
ATOM 696 C C . ILE A 1 88 ? 33.322 8.326 -3.625 1.00 56.81 88 ILE A C 1
ATOM 698 O O . ILE A 1 88 ? 33.300 9.207 -2.764 1.00 56.81 88 ILE A O 1
ATOM 702 N N . SER A 1 89 ? 34.353 8.155 -4.461 1.00 52.91 89 SER A N 1
ATOM 703 C CA . SER A 1 89 ? 35.255 9.251 -4.836 1.00 52.91 89 SER A CA 1
ATOM 704 C C . SER A 1 89 ? 34.636 10.021 -6.015 1.00 52.91 89 SER A C 1
ATOM 706 O O . SER A 1 89 ? 33.925 9.469 -6.853 1.00 52.91 89 SER A O 1
ATOM 708 N N . LEU A 1 90 ? 34.804 11.340 -6.016 1.00 52.25 90 LEU A N 1
ATOM 709 C CA . LEU A 1 90 ? 34.054 12.310 -6.819 1.00 52.25 90 LEU A CA 1
ATOM 710 C C . LEU A 1 90 ? 34.246 12.142 -8.343 1.00 52.25 90 LEU A C 1
ATOM 712 O O . LEU A 1 90 ? 35.120 12.774 -8.926 1.00 52.25 90 LEU A O 1
ATOM 716 N N . LYS A 1 91 ? 33.369 11.393 -9.017 1.00 49.69 91 LYS A N 1
ATOM 717 C CA . LYS A 1 91 ? 32.984 11.662 -10.415 1.00 49.69 91 LYS A CA 1
ATOM 718 C C . LYS A 1 91 ? 31.472 11.538 -10.536 1.00 49.69 91 LYS A C 1
ATOM 720 O O . LYS A 1 91 ? 30.914 10.455 -10.649 1.00 49.69 91 LYS A O 1
ATOM 725 N N . THR A 1 92 ? 30.803 12.677 -10.432 1.00 54.31 92 THR A N 1
ATOM 726 C CA . THR A 1 92 ? 29.357 12.803 -10.599 1.00 54.31 92 THR A CA 1
ATOM 727 C C . THR A 1 92 ? 28.980 12.473 -12.040 1.00 54.31 92 THR A C 1
ATOM 729 O O . THR A 1 92 ? 29.296 13.249 -12.941 1.00 54.31 92 THR A O 1
ATOM 732 N N . SER A 1 93 ? 28.287 11.351 -12.258 1.00 55.50 93 SER A N 1
ATOM 733 C CA . SER A 1 93 ? 27.472 11.181 -13.465 1.00 55.50 93 SER A CA 1
ATOM 734 C C . SER A 1 93 ? 26.528 12.383 -13.591 1.00 55.50 93 SER A C 1
ATOM 736 O O . SER A 1 93 ? 25.910 12.794 -12.605 1.00 55.50 93 SER A O 1
ATOM 738 N N . THR A 1 94 ? 26.433 12.971 -14.783 1.00 58.34 94 THR A N 1
ATOM 739 C CA . THR A 1 94 ? 25.593 14.151 -15.052 1.00 58.34 94 THR A CA 1
ATOM 740 C C . THR A 1 94 ? 24.102 13.816 -15.118 1.00 58.34 94 THR A C 1
ATOM 742 O O . THR A 1 94 ? 23.275 14.719 -15.014 1.00 58.34 94 THR A O 1
ATOM 745 N N . GLN A 1 95 ? 23.739 12.533 -15.235 1.00 69.75 95 GLN A N 1
ATOM 746 C CA . GLN A 1 95 ? 22.355 12.060 -15.197 1.00 69.75 95 GLN A CA 1
ATOM 747 C C . GLN A 1 95 ? 22.201 10.929 -14.179 1.00 69.75 95 GLN A C 1
ATOM 749 O O . GLN A 1 95 ? 22.932 9.938 -14.194 1.00 69.75 95 GLN A O 1
ATOM 754 N N . ILE A 1 96 ? 21.241 11.109 -13.273 1.00 76.56 96 ILE A N 1
ATOM 755 C CA . ILE A 1 96 ? 20.925 10.188 -12.183 1.00 76.56 96 ILE A CA 1
ATOM 756 C C . ILE A 1 96 ? 19.687 9.396 -12.611 1.00 76.56 96 ILE A C 1
ATOM 758 O O . ILE A 1 96 ? 18.624 10.011 -12.727 1.00 76.56 96 ILE A O 1
ATOM 762 N N . PRO A 1 97 ? 19.782 8.070 -12.823 1.00 81.94 97 PRO A N 1
ATOM 763 C CA . PRO A 1 97 ? 18.645 7.291 -13.295 1.00 81.94 97 PRO A CA 1
ATOM 764 C C . PRO A 1 97 ? 17.460 7.343 -12.329 1.00 81.94 97 PRO A C 1
ATOM 766 O O . PRO A 1 97 ? 17.609 7.158 -11.115 1.00 81.94 97 PRO A O 1
ATOM 769 N N . SER A 1 98 ? 16.270 7.573 -12.878 1.00 87.88 98 SER A N 1
ATOM 770 C CA . SER A 1 98 ? 15.001 7.500 -12.159 1.00 87.88 98 SER A CA 1
ATOM 771 C C . SER A 1 98 ? 14.478 6.063 -12.169 1.00 87.88 98 SER A C 1
ATOM 773 O O . SER A 1 98 ? 14.342 5.451 -13.226 1.00 87.88 98 SER A O 1
ATOM 775 N N . VAL A 1 99 ? 14.181 5.504 -10.999 1.00 88.81 99 VAL A N 1
ATOM 776 C CA . VAL A 1 99 ? 13.794 4.099 -10.820 1.00 88.81 99 VAL A CA 1
ATOM 777 C C . VAL A 1 99 ? 12.457 4.025 -10.094 1.00 88.81 99 VAL A C 1
ATOM 779 O O . VAL A 1 99 ? 12.272 4.682 -9.070 1.00 88.81 99 VAL A O 1
ATOM 782 N N . VAL A 1 100 ? 11.535 3.199 -10.576 1.00 91.56 100 VAL A N 1
ATOM 783 C CA . VAL A 1 100 ? 10.385 2.757 -9.780 1.00 91.56 100 VAL A CA 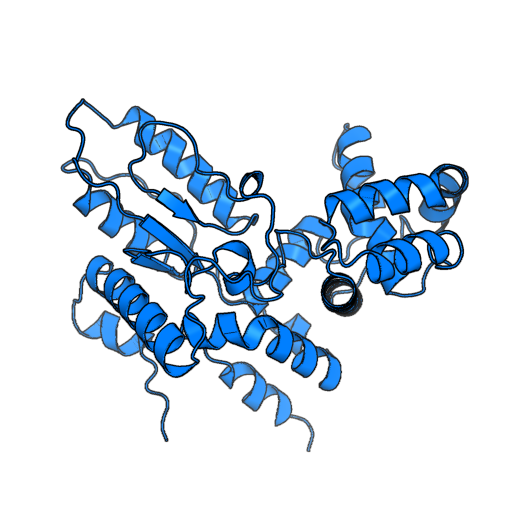1
ATOM 784 C C . VAL A 1 100 ? 10.632 1.321 -9.338 1.00 91.56 100 VAL A C 1
ATOM 786 O O . VAL A 1 100 ? 10.942 0.453 -10.149 1.00 91.56 100 VAL A O 1
ATOM 789 N N . SER A 1 101 ? 10.573 1.090 -8.031 1.00 90.06 101 SER A N 1
ATOM 790 C CA . SER A 1 101 ? 10.750 -0.224 -7.425 1.00 90.06 101 SER A CA 1
ATOM 791 C C . SER A 1 101 ? 9.381 -0.793 -7.082 1.00 90.06 101 SER A C 1
ATOM 793 O O . SER A 1 101 ? 8.635 -0.203 -6.296 1.00 90.06 101 SER A O 1
ATOM 795 N N . VAL A 1 102 ? 9.065 -1.931 -7.688 1.00 91.81 102 VAL A N 1
ATOM 796 C CA . VAL A 1 102 ? 7.754 -2.574 -7.642 1.00 91.81 102 VAL A CA 1
ATOM 797 C C . VAL A 1 102 ? 7.860 -3.982 -7.081 1.00 91.81 102 VAL A C 1
ATOM 799 O O . VAL A 1 102 ? 8.923 -4.589 -7.087 1.00 91.81 102 VAL A O 1
ATOM 802 N N . GLN A 1 103 ? 6.753 -4.484 -6.561 1.00 89.19 103 GLN A N 1
ATOM 803 C CA . GLN A 1 103 ? 6.622 -5.835 -6.033 1.00 89.19 103 GLN A CA 1
ATOM 804 C C . GLN A 1 103 ? 5.240 -6.340 -6.437 1.00 89.19 103 GLN A C 1
ATOM 806 O O . GLN A 1 103 ? 4.311 -5.530 -6.517 1.00 89.19 103 GLN A O 1
ATOM 811 N N . HIS A 1 104 ? 5.082 -7.650 -6.613 1.00 90.12 104 HIS A N 1
ATOM 812 C CA . HIS A 1 104 ? 3.781 -8.254 -6.873 1.00 90.12 104 HIS A CA 1
ATOM 813 C C . HIS A 1 104 ? 2.728 -7.754 -5.852 1.00 90.12 104 HIS A C 1
ATOM 815 O O . HIS A 1 104 ? 2.961 -7.862 -4.636 1.00 90.12 104 HIS A O 1
ATOM 821 N N . PRO A 1 105 ? 1.552 -7.243 -6.281 1.00 90.75 105 PRO A N 1
ATOM 822 C CA . PRO A 1 105 ? 0.593 -6.578 -5.388 1.00 90.75 105 PRO A CA 1
ATOM 823 C C . PRO A 1 105 ? 0.172 -7.427 -4.181 1.00 90.75 105 PRO A C 1
ATOM 825 O O . PRO A 1 105 ? 0.232 -6.973 -3.035 1.00 90.75 105 PRO A O 1
ATOM 828 N N . LEU A 1 106 ? -0.140 -8.707 -4.411 1.00 90.38 106 LEU A N 1
ATOM 829 C CA . LEU A 1 106 ? -0.493 -9.652 -3.341 1.00 90.38 106 LEU A CA 1
ATOM 830 C C . LEU A 1 106 ? 0.681 -9.965 -2.393 1.00 90.38 106 LEU A C 1
ATOM 832 O O . LEU A 1 106 ? 0.495 -10.175 -1.191 1.00 90.38 106 LEU A O 1
ATOM 836 N N . ALA A 1 107 ? 1.914 -9.961 -2.900 1.00 86.94 107 ALA A N 1
ATOM 837 C CA . ALA A 1 107 ? 3.102 -10.162 -2.076 1.00 86.94 107 ALA A CA 1
ATOM 838 C C . ALA A 1 107 ? 3.301 -8.989 -1.115 1.00 86.94 107 ALA A C 1
ATOM 840 O O . ALA A 1 107 ? 3.622 -9.173 0.066 1.00 86.94 107 ALA A O 1
ATOM 841 N N . ARG A 1 108 ? 3.060 -7.776 -1.620 1.00 88.88 108 ARG A N 1
ATOM 842 C CA . ARG A 1 108 ? 3.124 -6.544 -0.842 1.00 88.88 108 ARG A CA 1
ATOM 843 C C . ARG A 1 108 ? 2.082 -6.538 0.272 1.00 88.88 108 ARG A C 1
ATOM 845 O O . ARG A 1 108 ? 2.455 -6.321 1.420 1.00 88.88 108 ARG A O 1
ATOM 852 N N . LEU A 1 109 ? 0.824 -6.868 -0.026 1.00 91.81 109 LEU A N 1
ATOM 853 C CA . LEU A 1 109 ? -0.244 -6.978 0.978 1.00 91.81 109 LEU A CA 1
ATOM 854 C C . LEU A 1 109 ? 0.086 -7.993 2.081 1.00 91.81 109 LEU A C 1
ATOM 856 O O . LEU A 1 109 ? -0.009 -7.667 3.265 1.00 91.81 109 LEU A O 1
ATOM 860 N N . ALA A 1 110 ? 0.565 -9.186 1.718 1.00 89.88 110 ALA A N 1
ATOM 861 C CA . ALA A 1 110 ? 0.982 -10.195 2.692 1.00 89.88 110 ALA A CA 1
ATOM 862 C C . ALA A 1 110 ? 2.149 -9.704 3.571 1.00 89.88 110 ALA A C 1
ATOM 864 O O . ALA A 1 110 ? 2.171 -9.926 4.784 1.00 89.88 110 ALA A O 1
ATOM 865 N N . SER A 1 111 ? 3.120 -8.996 2.982 1.00 86.56 111 SER A N 1
ATOM 866 C CA . SER A 1 111 ? 4.211 -8.362 3.732 1.00 86.56 111 SER A CA 1
ATOM 867 C C . SER A 1 111 ? 3.700 -7.267 4.677 1.00 86.56 111 SER A C 1
ATOM 869 O O . SER A 1 111 ? 4.169 -7.172 5.816 1.00 86.56 111 SER A O 1
ATOM 871 N N . CYS A 1 112 ? 2.742 -6.450 4.236 1.00 89.81 112 CYS A N 1
ATOM 872 C CA . CYS A 1 112 ? 2.126 -5.402 5.044 1.00 89.81 112 CYS A CA 1
ATOM 873 C C . CYS A 1 112 ? 1.411 -5.999 6.252 1.00 89.81 112 CYS A C 1
ATOM 875 O O . CYS A 1 112 ? 1.755 -5.633 7.376 1.00 89.81 112 CYS A O 1
ATOM 877 N N . TYR A 1 113 ? 0.552 -6.997 6.042 1.00 92.06 113 TYR A N 1
ATOM 878 C CA . TYR A 1 113 ? -0.118 -7.738 7.110 1.00 92.06 113 TYR A CA 1
ATOM 879 C C . TYR A 1 113 ? 0.866 -8.300 8.143 1.00 92.06 113 TYR A C 1
ATOM 881 O O . TYR A 1 113 ? 0.766 -8.012 9.337 1.00 92.06 113 TYR A O 1
ATOM 889 N N . ARG A 1 114 ? 1.903 -9.015 7.687 1.00 88.50 114 ARG A N 1
ATOM 890 C CA . ARG A 1 114 ? 2.948 -9.569 8.567 1.00 88.50 114 ARG A CA 1
ATOM 891 C C . ARG A 1 114 ? 3.644 -8.502 9.407 1.00 88.50 114 ARG A C 1
ATOM 893 O O . ARG A 1 114 ? 4.003 -8.760 10.551 1.00 88.50 114 ARG A O 1
ATOM 900 N N . SER A 1 115 ? 3.864 -7.320 8.835 1.00 85.50 115 SER A N 1
ATOM 901 C CA . SER A 1 115 ? 4.612 -6.245 9.491 1.00 85.50 115 SER A CA 1
ATOM 902 C C . SER A 1 115 ? 3.771 -5.351 10.407 1.00 85.50 115 SER A C 1
ATOM 904 O O . SER A 1 115 ? 4.282 -4.925 11.439 1.00 85.50 115 SER A O 1
ATOM 906 N N . LYS A 1 116 ? 2.519 -5.046 10.041 1.00 89.00 116 LYS A N 1
ATOM 907 C CA . LYS A 1 116 ? 1.647 -4.091 10.754 1.00 89.00 116 LYS A CA 1
ATOM 908 C C . LYS A 1 116 ? 0.666 -4.770 11.703 1.00 89.00 116 LYS A C 1
ATOM 910 O O . LYS A 1 116 ? 0.367 -4.228 12.761 1.00 89.00 116 LYS A O 1
ATOM 915 N N . TYR A 1 117 ? 0.254 -5.985 11.358 1.00 90.56 117 TYR A N 1
ATOM 916 C CA . TYR A 1 117 ? -0.707 -6.788 12.112 1.00 90.56 117 TYR A CA 1
ATOM 917 C C . TYR A 1 117 ? -0.074 -8.062 12.674 1.00 90.56 117 TYR A C 1
ATOM 919 O O . TYR A 1 117 ? -0.772 -9.003 13.022 1.00 90.56 117 TYR A O 1
ATOM 927 N N . MET A 1 118 ? 1.263 -8.117 12.743 1.00 87.69 118 MET A N 1
ATOM 928 C CA . MET A 1 118 ? 2.025 -9.207 13.373 1.00 87.69 118 MET A CA 1
ATOM 929 C C . MET A 1 118 ? 1.670 -10.607 12.857 1.00 87.69 118 MET A C 1
ATOM 931 O O . MET A 1 118 ? 1.725 -11.587 13.600 1.00 87.69 118 MET A O 1
ATOM 935 N N . ASN A 1 119 ? 1.299 -10.705 11.577 1.00 89.44 119 ASN A N 1
ATOM 936 C CA . ASN A 1 119 ? 0.816 -11.951 10.981 1.00 89.44 119 ASN A CA 1
ATOM 937 C C . ASN A 1 119 ? -0.390 -12.548 11.740 1.00 89.44 119 ASN A C 1
ATOM 939 O O . ASN A 1 119 ? -0.538 -13.764 11.824 1.00 89.44 119 ASN A O 1
ATOM 943 N N . GLY A 1 120 ? -1.210 -11.675 12.324 1.00 89.56 120 GLY A N 1
ATOM 944 C CA . GLY A 1 120 ? -2.439 -11.974 13.047 1.00 89.56 120 GLY A CA 1
ATOM 945 C C . GLY A 1 120 ? -2.293 -12.276 14.528 1.00 89.56 120 GLY A C 1
ATOM 946 O O . GLY A 1 120 ? -3.307 -12.514 15.181 1.00 89.56 120 GLY A O 1
ATOM 947 N N . ARG A 1 121 ? -1.072 -12.238 15.074 1.00 90.06 121 ARG A N 1
ATOM 948 C CA . ARG A 1 121 ? -0.858 -12.368 16.520 1.00 90.06 121 ARG A CA 1
ATOM 949 C C . ARG A 1 121 ? -1.443 -11.172 17.273 1.00 90.06 121 ARG A C 1
ATOM 951 O O . ARG A 1 121 ? -1.388 -10.063 16.737 1.00 90.06 121 ARG A O 1
ATOM 958 N N . PRO A 1 122 ? -1.925 -11.354 18.513 1.00 89.62 122 PRO A N 1
ATOM 959 C CA . PRO A 1 122 ? -2.464 -10.267 19.314 1.00 89.62 122 PRO A CA 1
ATOM 960 C C . PRO A 1 122 ? -1.460 -9.140 19.515 1.00 89.62 122 PRO A C 1
ATOM 962 O O . PRO A 1 122 ? -0.282 -9.375 19.801 1.00 89.62 122 PRO A O 1
ATOM 965 N N . ILE A 1 123 ? -1.932 -7.896 19.453 1.00 84.75 123 ILE A N 1
ATOM 966 C CA . ILE A 1 123 ? -1.056 -6.744 19.662 1.00 84.75 123 ILE A CA 1
ATOM 967 C C . ILE A 1 123 ? -0.498 -6.693 21.095 1.00 84.75 123 ILE A C 1
ATOM 969 O O . ILE A 1 123 ? 0.558 -6.103 21.321 1.00 84.75 123 ILE A O 1
ATOM 973 N N . SER A 1 124 ? -1.161 -7.323 22.071 1.00 82.81 124 SER A N 1
ATOM 974 C CA . SER A 1 124 ? -0.656 -7.457 23.441 1.00 82.81 124 SER A CA 1
ATOM 975 C C . SER A 1 124 ? 0.672 -8.218 23.511 1.00 82.81 124 SER A C 1
ATOM 977 O O . SER A 1 124 ? 1.498 -7.918 24.372 1.00 82.81 124 SER A O 1
ATOM 979 N N . GLU A 1 125 ? 0.939 -9.145 22.582 1.00 83.06 125 GLU A N 1
ATOM 980 C CA . GLU A 1 125 ? 2.239 -9.827 22.509 1.00 83.06 125 GLU A CA 1
ATOM 981 C C . GLU A 1 125 ? 3.372 -8.835 22.212 1.00 83.06 125 GLU A C 1
ATOM 983 O O . GLU A 1 125 ? 4.489 -9.001 22.697 1.00 83.06 125 GLU A O 1
ATOM 988 N N . PHE A 1 126 ? 3.106 -7.743 21.493 1.00 73.38 126 PHE A N 1
ATOM 989 C CA . PHE A 1 126 ? 4.115 -6.723 21.206 1.00 73.38 126 PHE A CA 1
ATOM 990 C C . PHE A 1 126 ? 4.540 -5.938 22.454 1.00 73.38 126 PHE A C 1
ATOM 992 O O . PHE A 1 126 ? 5.719 -5.605 22.586 1.00 73.38 126 PHE A O 1
ATOM 999 N N . ALA A 1 127 ? 3.611 -5.680 23.384 1.00 62.19 127 ALA A N 1
ATOM 1000 C CA . ALA A 1 127 ? 3.907 -5.006 24.651 1.00 62.19 127 ALA A CA 1
ATOM 1001 C C . ALA A 1 127 ? 4.895 -5.814 25.514 1.00 62.19 127 ALA A C 1
ATOM 1003 O O . ALA A 1 127 ? 5.707 -5.237 26.234 1.00 62.19 127 ALA A O 1
ATOM 1004 N N . SER A 1 128 ? 4.882 -7.146 25.380 1.00 56.41 128 SER A N 1
ATOM 1005 C CA . SER A 1 128 ? 5.836 -8.043 26.046 1.00 56.41 128 SER A CA 1
ATOM 1006 C C . SER A 1 128 ? 7.218 -8.091 25.370 1.00 56.41 128 SER A C 1
ATOM 1008 O O . SER A 1 128 ? 8.218 -8.391 26.020 1.00 56.41 128 SER A O 1
ATOM 1010 N N . LEU A 1 129 ? 7.297 -7.752 24.075 1.00 54.47 129 LEU A N 1
ATOM 1011 C CA . LEU A 1 129 ? 8.491 -7.927 23.236 1.00 54.47 129 LEU A CA 1
ATOM 1012 C C . LEU A 1 129 ? 9.373 -6.675 23.121 1.00 54.47 129 LEU A C 1
ATOM 1014 O O . LEU A 1 129 ? 10.531 -6.776 22.712 1.00 54.47 129 LEU A O 1
ATOM 1018 N N . GLN A 1 130 ? 8.868 -5.487 23.463 1.00 50.66 130 GLN A N 1
ATOM 1019 C CA . GLN A 1 130 ? 9.656 -4.253 23.454 1.00 50.66 130 GLN A CA 1
ATOM 1020 C C . GLN A 1 130 ? 9.360 -3.438 24.710 1.00 50.66 130 GLN A C 1
ATOM 1022 O O . GLN A 1 130 ? 8.228 -3.026 24.931 1.00 50.66 130 GLN A O 1
ATOM 1027 N N . LYS A 1 131 ? 10.403 -3.122 25.487 1.00 48.56 131 LYS A N 1
ATOM 1028 C CA . LYS A 1 131 ? 10.397 -2.180 26.627 1.00 48.56 131 LYS A CA 1
ATOM 1029 C C . LYS A 1 131 ? 10.051 -0.720 26.226 1.00 48.56 131 LYS A C 1
ATOM 1031 O O . LYS A 1 131 ? 10.595 0.222 26.788 1.00 48.56 131 LYS A O 1
ATOM 1036 N N . ALA A 1 132 ? 9.202 -0.506 25.219 1.00 52.84 132 ALA A N 1
ATOM 1037 C CA . ALA A 1 132 ? 8.864 0.787 24.636 1.00 52.84 132 ALA A CA 1
ATOM 1038 C C . ALA A 1 132 ? 7.346 0.891 24.400 1.00 52.84 132 ALA A C 1
ATOM 1040 O O . ALA A 1 132 ? 6.853 0.697 23.287 1.00 52.84 132 ALA A O 1
ATOM 1041 N N . THR A 1 133 ? 6.615 1.249 25.456 1.00 62.78 133 THR A N 1
ATOM 1042 C CA . THR A 1 133 ? 5.160 1.510 25.460 1.00 62.78 133 THR A CA 1
ATOM 1043 C C . THR A 1 133 ? 4.716 2.473 24.352 1.00 62.78 133 THR A C 1
ATOM 1045 O O . THR A 1 133 ? 3.649 2.299 23.768 1.00 62.78 133 THR A O 1
ATOM 1048 N N . LYS A 1 134 ? 5.561 3.450 23.994 1.00 72.69 134 LYS A N 1
ATOM 1049 C CA . LYS A 1 134 ? 5.249 4.481 22.994 1.00 72.69 134 LYS A CA 1
ATOM 1050 C C . LYS A 1 134 ? 5.081 3.940 21.565 1.00 72.69 134 LYS A C 1
ATOM 1052 O O . LYS A 1 134 ? 4.078 4.226 20.923 1.00 72.69 134 LYS A O 1
ATOM 1057 N N . LYS A 1 135 ? 6.026 3.131 21.070 1.00 75.94 135 LYS A N 1
ATOM 1058 C CA . LYS A 1 135 ? 5.996 2.613 19.683 1.00 75.94 135 LYS A CA 1
ATOM 1059 C C . LYS A 1 135 ? 4.854 1.622 19.461 1.00 75.94 135 LYS A C 1
ATOM 1061 O O . LYS A 1 135 ? 4.271 1.545 18.379 1.00 75.94 135 LYS A O 1
ATOM 1066 N N . TRP A 1 136 ? 4.557 0.853 20.500 1.00 80.38 136 TRP A N 1
ATOM 1067 C CA . TRP A 1 136 ? 3.420 -0.049 20.523 1.00 80.38 136 TRP A CA 1
ATOM 1068 C C . TRP A 1 136 ? 2.098 0.717 20.386 1.00 80.38 136 TRP A C 1
ATOM 1070 O O . TRP A 1 136 ? 1.320 0.423 19.483 1.00 80.38 136 TRP A O 1
ATOM 1080 N N . LEU A 1 137 ? 1.894 1.751 21.208 1.00 83.38 137 LEU A N 1
ATOM 1081 C CA . LEU A 1 137 ? 0.673 2.556 21.187 1.00 83.38 137 LEU A CA 1
ATOM 1082 C C . LEU A 1 137 ? 0.504 3.318 19.863 1.00 83.38 137 LEU A C 1
ATOM 1084 O O . LEU A 1 137 ? -0.598 3.405 19.330 1.00 83.38 137 LEU A O 1
ATOM 1088 N N . GLU A 1 138 ? 1.600 3.810 19.279 1.00 85.62 138 GLU A N 1
ATOM 1089 C CA . GLU A 1 138 ? 1.593 4.387 17.928 1.00 85.62 138 GLU A CA 1
ATOM 1090 C C . GLU A 1 138 ? 1.128 3.366 16.877 1.00 85.62 138 GLU A C 1
ATOM 1092 O O . GLU A 1 138 ? 0.344 3.704 15.996 1.00 85.62 138 GLU A O 1
ATOM 1097 N N . THR A 1 139 ? 1.559 2.105 16.984 1.00 87.25 139 THR A N 1
ATOM 1098 C CA . THR A 1 139 ? 1.134 1.023 16.076 1.00 87.25 139 THR A CA 1
ATOM 1099 C C . THR A 1 139 ? -0.341 0.671 16.279 1.00 87.25 139 THR A C 1
ATOM 1101 O O . THR A 1 139 ? -1.062 0.468 15.301 1.00 87.25 139 THR A O 1
ATOM 1104 N N . TRP A 1 140 ? -0.799 0.636 17.534 1.00 89.56 140 TRP A N 1
ATOM 1105 C CA . TRP A 1 140 ? -2.204 0.426 17.881 1.00 89.56 140 TRP A CA 1
ATOM 1106 C C . TRP A 1 140 ? -3.099 1.480 17.229 1.00 89.56 140 TRP A C 1
ATOM 1108 O O . TRP A 1 140 ? -3.988 1.139 16.452 1.00 89.56 140 TRP A O 1
ATOM 1118 N N . ARG A 1 141 ? -2.808 2.760 17.481 1.00 91.06 141 ARG A N 1
ATOM 1119 C CA . ARG A 1 141 ? -3.580 3.893 16.955 1.00 91.06 141 ARG A CA 1
ATOM 1120 C C . ARG A 1 141 ? -3.512 3.994 15.438 1.00 91.06 141 ARG A C 1
ATOM 1122 O O . ARG A 1 141 ? -4.512 4.317 14.808 1.00 91.06 141 ARG A O 1
ATOM 1129 N N . ALA A 1 142 ? -2.344 3.722 14.854 1.00 90.56 142 ALA A N 1
ATOM 1130 C CA . ALA A 1 142 ? -2.153 3.869 13.419 1.00 90.56 142 ALA A CA 1
ATOM 1131 C C . ALA A 1 142 ? -2.799 2.749 12.599 1.00 90.56 142 ALA A C 1
ATOM 1133 O O . ALA A 1 142 ? -3.240 3.012 11.492 1.00 90.56 142 ALA A O 1
ATOM 1134 N N . PHE A 1 143 ? -2.828 1.512 13.101 1.00 92.88 143 PHE A N 1
ATOM 1135 C CA . PHE A 1 143 ? -3.212 0.359 12.279 1.00 92.88 143 PHE A CA 1
ATOM 1136 C C . PHE A 1 143 ? -4.353 -0.452 12.886 1.00 92.88 143 PHE A C 1
ATOM 1138 O O . PHE A 1 143 ? -5.319 -0.766 12.203 1.00 92.88 143 PHE A O 1
ATOM 1145 N N . TRP A 1 144 ? -4.282 -0.780 14.174 1.00 93.69 144 TRP A N 1
ATOM 1146 C CA . TRP A 1 144 ? -5.241 -1.704 14.778 1.00 93.69 144 TRP A CA 1
ATOM 1147 C C . TRP A 1 144 ? -6.584 -1.050 15.072 1.00 93.69 144 TRP A C 1
ATOM 1149 O O . TRP A 1 144 ? -7.618 -1.603 14.711 1.00 93.69 144 TRP A O 1
ATOM 1159 N N . LEU A 1 145 ? -6.583 0.130 15.690 1.00 92.31 145 LEU A N 1
ATOM 1160 C CA . LEU A 1 145 ? -7.816 0.812 16.067 1.00 92.31 145 LEU A CA 1
ATOM 1161 C C . LEU A 1 145 ? -8.693 1.149 14.840 1.00 92.31 145 LEU A C 1
ATOM 1163 O O . LEU A 1 145 ? -9.864 0.766 14.851 1.00 92.31 145 LEU A O 1
ATOM 1167 N N . PRO A 1 146 ? -8.167 1.731 13.738 1.00 93.38 146 PRO A N 1
ATOM 1168 C CA . PRO A 1 146 ? -8.947 1.918 12.512 1.00 93.38 146 PRO A CA 1
ATOM 1169 C C . PRO A 1 146 ? -9.448 0.604 11.901 1.00 93.38 146 PRO A C 1
ATOM 1171 O O . PRO A 1 146 ? -10.550 0.549 11.355 1.00 93.38 146 PRO A O 1
ATOM 1174 N N . ALA A 1 147 ? -8.668 -0.472 12.012 1.00 94.62 147 ALA A N 1
ATOM 1175 C CA . ALA A 1 147 ? -9.050 -1.773 11.485 1.00 94.62 147 ALA A CA 1
ATOM 1176 C C . ALA A 1 147 ? -10.164 -2.460 12.290 1.00 94.62 147 ALA A C 1
ATOM 1178 O O . ALA A 1 147 ? -10.948 -3.221 11.723 1.00 94.62 147 ALA A O 1
ATOM 1179 N N . LEU A 1 148 ? -10.290 -2.174 13.590 1.00 94.69 148 LEU A N 1
ATOM 1180 C CA . LEU A 1 148 ? -11.451 -2.602 14.373 1.00 94.69 148 LEU A CA 1
ATOM 1181 C C . LEU A 1 148 ? -12.736 -1.927 13.873 1.00 94.69 148 LEU A C 1
ATOM 1183 O O . LEU A 1 148 ? -13.764 -2.595 13.776 1.00 94.69 148 LEU A O 1
ATOM 1187 N N . ILE A 1 149 ? -12.669 -0.642 13.507 1.00 92.25 149 ILE A N 1
ATOM 1188 C CA . ILE A 1 149 ? -13.811 0.113 12.962 1.00 92.25 149 ILE A CA 1
ATOM 1189 C C . ILE A 1 149 ? -14.225 -0.465 11.611 1.00 92.25 149 ILE A C 1
ATOM 1191 O O . ILE A 1 149 ? -15.384 -0.820 11.422 1.00 92.25 149 ILE A O 1
ATOM 1195 N N . SER A 1 150 ? -13.277 -0.619 10.679 1.00 93.12 150 SER A N 1
ATOM 1196 C CA . SER A 1 150 ? -13.583 -1.101 9.323 1.00 93.12 150 SER A CA 1
ATOM 1197 C C . SER A 1 150 ? -14.146 -2.525 9.289 1.00 93.12 150 SER A C 1
ATOM 1199 O O . SER A 1 150 ? -14.750 -2.920 8.299 1.00 93.12 150 SER A O 1
ATOM 1201 N N . ASN A 1 151 ? -13.932 -3.297 10.357 1.00 94.62 151 ASN A N 1
ATOM 1202 C CA . ASN A 1 151 ? -14.452 -4.652 10.523 1.00 94.62 151 ASN A CA 1
ATOM 1203 C C . ASN A 1 151 ? -15.660 -4.718 11.476 1.00 94.62 151 ASN A C 1
ATOM 1205 O O . ASN A 1 151 ? -16.008 -5.802 11.938 1.00 94.62 151 ASN A O 1
ATOM 1209 N N . ASN A 1 152 ? -16.289 -3.580 11.799 1.00 92.56 152 ASN A N 1
ATOM 1210 C CA . ASN A 1 152 ? -17.461 -3.481 12.680 1.00 92.56 152 ASN A CA 1
ATOM 1211 C C . ASN A 1 152 ? -17.264 -4.117 14.072 1.00 92.56 152 ASN A C 1
ATOM 1213 O O . ASN A 1 152 ? -18.217 -4.576 14.700 1.00 92.56 152 ASN A O 1
ATOM 1217 N N . LYS A 1 153 ? -16.022 -4.167 14.572 1.00 93.19 153 LYS A N 1
ATOM 1218 C CA . LYS A 1 153 ? -15.697 -4.691 15.911 1.00 93.19 153 LYS A CA 1
ATOM 1219 C C . LYS A 1 153 ? -15.879 -3.647 17.012 1.00 93.19 153 LYS A C 1
ATOM 1221 O O . LYS A 1 153 ? -15.996 -4.017 18.178 1.00 93.19 153 LYS A O 1
ATOM 1226 N N . ILE A 1 154 ? -15.885 -2.369 16.641 1.00 91.31 154 ILE A N 1
ATOM 1227 C CA . ILE A 1 154 ? -16.251 -1.236 17.492 1.00 91.31 154 ILE A CA 1
ATOM 1228 C C . ILE A 1 154 ? -17.234 -0.339 16.735 1.00 91.31 154 ILE A C 1
ATOM 1230 O O . ILE A 1 154 ? -17.196 -0.289 15.505 1.00 91.31 154 ILE A O 1
ATOM 1234 N N . ASP A 1 155 ? -18.131 0.320 17.469 1.00 84.94 155 ASP A N 1
ATOM 1235 C CA . ASP A 1 155 ? -19.181 1.164 16.893 1.00 84.94 155 ASP A CA 1
ATOM 1236 C C . ASP A 1 155 ? -18.572 2.352 16.149 1.00 84.94 155 ASP A C 1
ATOM 1238 O O . ASP A 1 155 ? -17.809 3.100 16.739 1.00 84.94 155 ASP A O 1
ATOM 1242 N N . TYR A 1 156 ? -18.938 2.539 14.882 1.00 81.00 156 TYR A N 1
ATOM 1243 C CA . TYR A 1 156 ? -18.447 3.609 14.017 1.00 81.00 156 TYR A CA 1
ATOM 1244 C C . TYR A 1 156 ? -19.102 4.978 14.294 1.00 81.00 156 TYR A C 1
ATOM 1246 O O . TYR A 1 156 ? -18.633 5.996 13.770 1.00 81.00 156 TYR A O 1
ATOM 1254 N N . ALA A 1 157 ? -20.177 5.031 15.095 1.00 78.44 157 ALA A N 1
ATOM 1255 C CA . ALA A 1 157 ? -20.953 6.242 15.369 1.00 78.44 157 ALA A CA 1
ATOM 1256 C C . ALA A 1 157 ? -20.131 7.450 15.870 1.00 78.44 157 ALA A C 1
ATOM 1258 O O . ALA A 1 157 ? -20.367 8.546 15.350 1.00 78.44 157 ALA A O 1
ATOM 1259 N N . PRO A 1 158 ? -19.129 7.300 16.768 1.00 76.25 158 PRO A N 1
ATOM 1260 C CA . PRO A 1 158 ? -18.306 8.418 17.248 1.00 76.25 158 PRO A CA 1
ATOM 1261 C C . PRO A 1 158 ? -17.555 9.173 16.140 1.00 76.25 158 PRO A C 1
ATOM 1263 O O . PRO A 1 158 ? -17.108 10.298 16.344 1.00 76.25 158 PRO A O 1
ATOM 1266 N N . PHE A 1 159 ? -17.416 8.567 14.959 1.00 72.00 159 PHE A N 1
ATOM 1267 C CA . PHE A 1 159 ? -16.594 9.066 13.860 1.00 72.00 159 PHE A CA 1
ATOM 1268 C C . PHE A 1 159 ? -17.388 9.362 12.566 1.00 72.00 159 PHE A C 1
ATOM 1270 O O . PHE A 1 159 ? -16.864 9.970 11.628 1.00 72.00 159 PHE A O 1
ATOM 1277 N N . ASN A 1 160 ? -18.675 8.999 12.510 1.00 76.81 160 ASN A N 1
ATOM 1278 C CA . ASN A 1 160 ? -19.505 9.085 11.301 1.00 76.81 160 ASN A CA 1
ATOM 1279 C C . ASN A 1 160 ? -19.658 10.525 10.767 1.00 76.81 160 ASN A C 1
ATOM 1281 O O . ASN A 1 160 ? -19.470 10.782 9.579 1.00 76.81 160 ASN A O 1
ATOM 1285 N N . SER A 1 161 ? -19.934 11.494 11.644 1.00 73.75 161 SER A N 1
ATOM 1286 C CA . SER A 1 161 ? -20.125 12.899 11.249 1.00 73.75 161 SER A CA 1
ATOM 1287 C C . SER A 1 161 ? -18.871 13.502 10.608 1.00 73.75 161 SER A C 1
ATOM 1289 O O . SER A 1 161 ? -18.962 14.231 9.619 1.00 73.75 161 SER A O 1
ATOM 1291 N N . SER A 1 162 ? -17.692 13.166 11.134 1.00 75.00 162 SER A N 1
ATOM 1292 C CA . SER A 1 162 ? -16.415 13.660 10.618 1.00 75.00 162 SER A CA 1
ATOM 1293 C C . SER A 1 162 ? -16.049 13.015 9.276 1.00 75.00 162 SER A C 1
ATOM 1295 O O . SER A 1 162 ? -15.546 13.703 8.387 1.00 75.00 162 SER A O 1
ATOM 1297 N N . LEU A 1 163 ? -16.365 11.727 9.085 1.00 72.94 163 LEU A N 1
ATOM 1298 C CA . LEU A 1 163 ? -16.250 11.050 7.786 1.00 72.94 163 LEU A CA 1
ATOM 1299 C C . LEU A 1 163 ? -17.131 11.702 6.717 1.00 72.94 163 LEU A C 1
ATOM 1301 O O . LEU A 1 163 ? -16.666 12.008 5.619 1.00 72.94 163 LEU A O 1
ATOM 1305 N N . GLN A 1 164 ? -18.397 11.964 7.047 1.00 71.25 164 GLN A N 1
ATOM 1306 C CA . GLN A 1 164 ? -19.341 12.583 6.117 1.00 71.25 164 GLN A CA 1
ATOM 1307 C C . GLN A 1 164 ? -18.909 13.994 5.701 1.00 71.25 164 GLN A C 1
ATOM 1309 O O . GLN A 1 164 ? -19.085 14.375 4.544 1.00 71.25 164 GLN A O 1
ATOM 1314 N N . GLN A 1 165 ? -18.333 14.776 6.618 1.00 70.75 165 GLN A N 1
ATOM 1315 C CA . GLN A 1 165 ? -17.805 16.106 6.303 1.00 70.75 165 GLN A CA 1
ATOM 1316 C C . GLN A 1 165 ? -16.605 16.046 5.349 1.00 70.75 165 GLN A C 1
ATOM 1318 O O . GLN A 1 165 ? -16.541 16.839 4.411 1.00 70.75 165 GLN A O 1
ATOM 1323 N N . LEU A 1 166 ? -15.690 15.088 5.531 1.00 70.12 166 LEU A N 1
ATOM 1324 C CA . LEU A 1 166 ? -14.558 14.909 4.616 1.00 70.12 166 LEU A CA 1
ATOM 1325 C C . LEU A 1 166 ? -15.003 14.511 3.209 1.00 70.12 166 LEU A C 1
ATOM 1327 O O . LEU A 1 166 ? -14.505 15.074 2.235 1.00 70.12 166 LEU A O 1
ATOM 1331 N N . HIS A 1 167 ? -15.981 13.608 3.102 1.00 67.75 167 HIS A N 1
ATOM 1332 C CA . HIS A 1 167 ? -16.577 13.250 1.815 1.00 67.75 167 HIS A CA 1
ATOM 1333 C C . HIS A 1 167 ? -17.220 14.455 1.120 1.00 67.75 167 HIS A C 1
ATOM 1335 O O . HIS A 1 167 ? -17.003 14.664 -0.072 1.00 67.75 167 HIS A O 1
ATOM 1341 N N . LYS A 1 168 ? -17.965 15.288 1.859 1.00 68.06 168 LYS A N 1
ATOM 1342 C CA . LYS A 1 168 ? -18.602 16.496 1.305 1.00 68.06 168 LYS A CA 1
ATOM 1343 C C . LYS A 1 168 ? -17.592 17.522 0.792 1.00 68.06 168 LYS A C 1
ATOM 1345 O O . LYS A 1 168 ? -17.849 18.163 -0.220 1.00 68.06 168 LYS A O 1
ATOM 1350 N N . ASN A 1 169 ? -16.446 17.654 1.456 1.00 68.56 169 ASN A N 1
ATOM 1351 C CA . ASN A 1 169 ? -15.430 18.642 1.094 1.00 68.56 169 ASN A CA 1
ATOM 1352 C C . ASN A 1 169 ? -14.528 18.206 -0.074 1.00 68.56 169 ASN A C 1
ATOM 1354 O O . ASN A 1 169 ? -13.646 18.972 -0.456 1.00 68.56 169 ASN A O 1
ATOM 1358 N N . GLN A 1 170 ? -14.709 16.995 -0.624 1.00 58.81 170 GLN A N 1
ATOM 1359 C CA . GLN A 1 170 ? -13.886 16.416 -1.703 1.00 58.81 170 GLN A CA 1
ATOM 1360 C C . GLN A 1 170 ? -12.366 16.460 -1.429 1.00 58.81 170 GLN A C 1
ATOM 1362 O O . GLN A 1 170 ? -11.537 16.317 -2.329 1.00 58.81 170 GLN A O 1
ATOM 1367 N N . THR A 1 171 ? -11.962 16.643 -0.171 1.00 58.94 171 THR A N 1
ATOM 1368 C CA . THR A 1 171 ? -10.562 16.611 0.241 1.00 58.94 171 THR A CA 1
ATOM 1369 C C . THR A 1 171 ? -10.137 15.160 0.356 1.00 58.94 171 THR A C 1
ATOM 1371 O O . THR A 1 171 ? -10.624 14.478 1.253 1.00 58.94 171 THR A O 1
ATOM 1374 N N . LYS A 1 172 ? -9.230 14.686 -0.508 1.00 59.62 172 LYS A N 1
ATOM 1375 C CA . LYS A 1 172 ? -8.673 13.326 -0.406 1.00 59.62 172 LYS A CA 1
ATOM 1376 C C . LYS A 1 172 ? -7.811 13.213 0.845 1.00 59.62 172 LYS A C 1
ATOM 1378 O O . LYS A 1 172 ? -6.738 13.825 0.893 1.00 59.62 172 LYS A O 1
ATOM 1383 N N . PRO A 1 173 ? -8.271 12.498 1.875 1.00 73.44 173 PRO A N 1
ATOM 1384 C CA . PRO A 1 173 ? -7.627 12.563 3.165 1.00 73.44 173 PRO A CA 1
ATOM 1385 C C . PRO A 1 173 ? -6.521 11.509 3.269 1.00 73.44 173 PRO A C 1
ATOM 1387 O O . PRO A 1 173 ? -6.712 10.351 2.945 1.00 73.44 173 PRO A O 1
ATOM 1390 N N . SER A 1 174 ? -5.337 11.881 3.753 1.00 80.50 174 SER A N 1
ATOM 1391 C CA . SER A 1 174 ? -4.265 10.895 3.975 1.00 80.50 174 SER A CA 1
ATOM 1392 C C . SER A 1 174 ? -4.582 9.945 5.138 1.00 80.50 174 SER A C 1
ATOM 1394 O O . SER A 1 174 ? -5.317 10.315 6.054 1.00 80.50 174 SER A O 1
ATOM 1396 N N . HIS A 1 175 ? -3.924 8.784 5.191 1.00 85.31 175 HIS A N 1
ATOM 1397 C CA . HIS A 1 175 ? -3.979 7.889 6.354 1.00 85.31 175 HIS A CA 1
ATOM 1398 C C . HIS A 1 175 ? -3.688 8.600 7.691 1.00 85.31 175 HIS A C 1
ATOM 1400 O O . HIS A 1 175 ? -4.334 8.331 8.695 1.00 85.31 175 HIS A O 1
ATOM 1406 N N . THR A 1 176 ? -2.794 9.594 7.714 1.00 87.00 176 THR A N 1
ATOM 1407 C CA . THR A 1 176 ? -2.535 10.408 8.916 1.00 87.00 176 THR A CA 1
ATOM 1408 C C . THR A 1 176 ? -3.792 11.116 9.431 1.00 87.00 176 THR A C 1
ATOM 1410 O O . THR A 1 176 ? -3.977 11.239 10.639 1.00 87.00 176 THR A O 1
ATOM 1413 N N . ILE A 1 177 ? -4.664 11.577 8.529 1.00 86.69 177 ILE A N 1
ATOM 1414 C CA . ILE A 1 177 ? -5.929 12.218 8.901 1.00 86.69 177 ILE A CA 1
ATOM 1415 C C . ILE A 1 177 ? -6.846 11.188 9.562 1.00 86.69 177 ILE A C 1
ATOM 1417 O O . ILE A 1 177 ? -7.356 11.471 10.642 1.00 86.69 177 ILE A O 1
ATOM 1421 N N . LEU A 1 178 ? -6.970 9.980 8.995 1.00 87.69 178 LEU A N 1
ATOM 1422 C CA . LEU A 1 178 ? -7.725 8.885 9.618 1.00 87.69 178 LEU A CA 1
ATOM 1423 C C . LEU A 1 178 ? -7.235 8.608 11.040 1.00 87.69 178 LEU A C 1
ATOM 1425 O O . LEU A 1 178 ? -8.035 8.589 11.971 1.00 87.69 178 LEU A O 1
ATOM 1429 N N . VAL A 1 179 ? -5.921 8.443 11.213 1.00 90.00 179 VAL A N 1
ATOM 1430 C CA . VAL A 1 179 ? -5.317 8.155 12.520 1.00 90.00 179 VAL A CA 1
ATOM 1431 C C . VAL A 1 179 ? -5.631 9.255 13.527 1.00 90.00 179 VAL A C 1
ATOM 1433 O O . VAL A 1 179 ? -6.040 8.948 14.645 1.00 90.00 179 VAL A O 1
ATOM 1436 N N . ASN A 1 180 ? -5.482 10.525 13.144 1.00 89.69 180 ASN A N 1
ATOM 1437 C CA . ASN A 1 180 ? -5.780 11.649 14.029 1.00 89.69 180 ASN A CA 1
ATOM 1438 C C . ASN A 1 180 ? -7.253 11.667 14.437 1.00 89.69 180 ASN A C 1
ATOM 1440 O O . ASN A 1 180 ? -7.557 11.821 15.616 1.00 89.69 180 ASN A O 1
ATOM 1444 N N . MET A 1 181 ? -8.164 11.477 13.482 1.00 87.31 181 MET A N 1
ATOM 1445 C CA . MET A 1 181 ? -9.589 11.537 13.778 1.00 87.31 181 MET A CA 1
ATOM 1446 C C . MET A 1 181 ? -10.056 10.360 14.636 1.00 87.31 181 MET A C 1
ATOM 1448 O O . MET A 1 181 ? -10.811 10.560 15.580 1.00 87.31 181 MET A O 1
ATOM 1452 N N . VAL A 1 182 ? -9.597 9.143 14.335 1.00 89.38 182 VAL A N 1
ATOM 1453 C CA . VAL A 1 182 ? -9.923 7.949 15.124 1.00 89.38 182 VAL A CA 1
ATOM 1454 C C . VAL A 1 182 ? -9.309 8.049 16.521 1.00 89.38 182 VAL A C 1
ATOM 1456 O O . VAL A 1 182 ? -9.974 7.763 17.509 1.00 89.38 182 VAL A O 1
ATOM 1459 N N . THR A 1 183 ? -8.066 8.518 16.640 1.00 89.69 183 THR A N 1
ATOM 1460 C CA . THR A 1 183 ? -7.443 8.723 17.958 1.00 89.69 183 THR A CA 1
ATOM 1461 C C . THR A 1 183 ? -8.226 9.737 18.792 1.00 89.69 183 THR A C 1
ATOM 1463 O O . THR A 1 183 ? -8.375 9.541 19.994 1.00 89.69 183 THR A O 1
ATOM 1466 N N . GLU A 1 184 ? -8.744 10.800 18.171 1.00 89.81 184 GLU A N 1
ATOM 1467 C CA . GLU A 1 184 ? -9.569 11.786 18.869 1.00 89.81 184 GL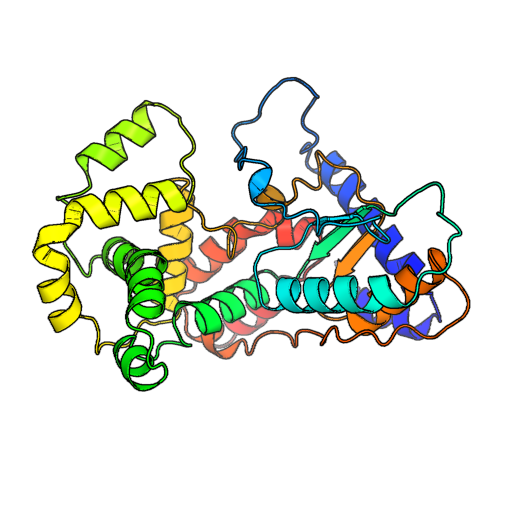U A CA 1
ATOM 1468 C C . GLU A 1 184 ? -10.918 11.203 19.295 1.00 89.81 184 GLU A C 1
ATOM 1470 O O . GLU A 1 184 ? -11.281 11.289 20.465 1.00 89.81 184 GLU A O 1
ATOM 1475 N N . ALA A 1 185 ? -11.634 10.562 18.368 1.00 89.75 185 ALA A N 1
ATOM 1476 C CA . ALA A 1 185 ? -12.990 10.068 18.592 1.00 89.75 185 ALA A CA 1
ATOM 1477 C C . ALA A 1 185 ? -13.080 8.987 19.683 1.00 89.75 185 ALA A C 1
ATOM 1479 O O . ALA A 1 185 ? -14.108 8.875 20.346 1.00 89.75 185 ALA A O 1
ATOM 1480 N N . TYR A 1 186 ? -12.015 8.203 19.885 1.00 90.12 186 TYR A N 1
ATOM 1481 C CA . TYR A 1 186 ? -11.988 7.103 20.858 1.00 90.12 186 TYR A CA 1
ATOM 1482 C C . TYR A 1 186 ? -11.021 7.338 22.021 1.00 90.12 186 TYR A C 1
ATOM 1484 O O . TYR A 1 186 ? -10.738 6.399 22.765 1.00 90.12 186 TYR A O 1
ATOM 1492 N N . ARG A 1 187 ? -10.516 8.566 22.207 1.00 91.00 187 ARG A N 1
ATOM 1493 C CA . ARG A 1 187 ? -9.521 8.889 23.242 1.00 91.00 187 ARG A CA 1
ATOM 1494 C C . ARG A 1 187 ? -9.929 8.382 24.630 1.00 91.00 187 ARG A C 1
ATOM 1496 O O . ARG A 1 187 ? -9.126 7.736 25.298 1.00 91.00 187 ARG A O 1
ATOM 1503 N N . ASP A 1 188 ? -11.175 8.626 25.030 1.00 91.31 188 ASP A N 1
ATOM 1504 C CA . ASP A 1 188 ? -11.674 8.281 26.370 1.00 91.31 188 ASP A CA 1
ATOM 1505 C C . ASP A 1 188 ? -11.986 6.783 26.528 1.00 91.31 188 ASP A C 1
ATOM 1507 O O . ASP A 1 188 ? -12.013 6.257 27.638 1.00 91.31 188 ASP A O 1
ATOM 1511 N N . GLN A 1 189 ? -12.192 6.075 25.414 1.00 91.00 189 GLN A N 1
ATOM 1512 C CA . GLN A 1 189 ? -12.534 4.649 25.381 1.00 91.00 189 GLN A CA 1
ATOM 1513 C C . GLN A 1 189 ? -11.330 3.754 25.051 1.00 91.00 189 GLN A C 1
ATOM 1515 O O . GLN A 1 189 ? -11.454 2.530 25.075 1.00 91.00 189 GLN A O 1
ATOM 1520 N N . GLU A 1 190 ? -10.159 4.327 24.748 1.00 89.25 190 GLU A N 1
ATOM 1521 C CA . GLU A 1 190 ? -9.002 3.588 24.228 1.00 89.25 190 GLU A CA 1
ATOM 1522 C C . GLU A 1 190 ? -8.577 2.442 25.157 1.00 89.25 190 GLU A C 1
ATOM 1524 O O . GLU A 1 190 ? -8.341 1.329 24.687 1.00 89.25 190 GLU A O 1
ATOM 1529 N N . THR A 1 191 ? -8.539 2.684 26.471 1.00 88.88 191 THR A N 1
ATOM 1530 C CA . THR A 1 191 ? -8.170 1.671 27.473 1.00 88.88 191 THR A CA 1
ATOM 1531 C C . THR A 1 191 ? -9.162 0.507 27.512 1.00 88.88 191 THR A C 1
ATOM 1533 O O . THR A 1 191 ? -8.747 -0.649 27.589 1.00 88.88 191 THR A O 1
ATOM 1536 N N . ASP A 1 192 ? -10.465 0.788 27.425 1.00 91.81 192 ASP A N 1
ATOM 1537 C CA . ASP A 1 192 ? -11.511 -0.241 27.406 1.00 91.81 192 ASP A CA 1
ATOM 1538 C C . ASP A 1 192 ? -11.454 -1.069 26.114 1.00 91.81 192 ASP A C 1
ATOM 1540 O O . ASP A 1 192 ? -11.418 -2.302 26.150 1.00 91.81 192 ASP A O 1
ATOM 1544 N N . ILE A 1 193 ? -11.360 -0.401 24.961 1.00 92.31 193 ILE A N 1
ATOM 1545 C CA . ILE A 1 193 ? -11.251 -1.067 23.657 1.00 92.31 193 ILE A CA 1
ATOM 1546 C C . ILE A 1 193 ? -10.003 -1.948 23.626 1.00 92.31 193 ILE A C 1
ATOM 1548 O O . ILE A 1 193 ? -10.056 -3.098 23.179 1.00 92.31 193 ILE A O 1
ATOM 1552 N N . LEU A 1 194 ? -8.884 -1.440 24.141 1.00 89.75 194 LEU A N 1
ATOM 1553 C CA . LEU A 1 194 ? -7.658 -2.205 24.260 1.00 89.75 194 LEU A CA 1
ATOM 1554 C C . LEU A 1 194 ? -7.842 -3.437 25.156 1.00 89.75 194 LEU A C 1
ATOM 1556 O O . LEU A 1 194 ? -7.398 -4.520 24.780 1.00 89.75 194 LEU A O 1
ATOM 1560 N N . GLY A 1 195 ? -8.522 -3.309 26.296 1.00 89.69 195 GLY A N 1
ATOM 1561 C CA . GLY A 1 195 ? -8.841 -4.446 27.163 1.00 89.69 195 GLY A CA 1
ATOM 1562 C C . GLY A 1 195 ? -9.684 -5.514 26.457 1.00 89.69 195 GLY A C 1
ATOM 1563 O O . GLY A 1 195 ? -9.433 -6.709 26.609 1.00 89.69 195 GLY A O 1
ATOM 1564 N N . ARG A 1 196 ? -10.643 -5.098 25.620 1.00 91.31 196 ARG A N 1
ATOM 1565 C CA . ARG A 1 196 ? -11.560 -6.002 24.900 1.00 91.31 196 ARG A CA 1
ATOM 1566 C C . ARG A 1 196 ? -10.976 -6.636 23.635 1.00 91.31 196 ARG A C 1
ATOM 1568 O O . ARG A 1 196 ? -11.461 -7.693 23.212 1.00 91.31 196 ARG A O 1
ATOM 1575 N N . HIS A 1 197 ? -9.997 -5.994 22.996 1.00 92.19 197 HIS A N 1
ATOM 1576 C CA . HIS A 1 197 ? -9.505 -6.389 21.668 1.00 92.19 197 HIS A CA 1
ATOM 1577 C C . HIS A 1 197 ? -7.992 -6.602 21.576 1.00 92.19 197 HIS A C 1
ATOM 1579 O O . HIS A 1 197 ? -7.547 -7.282 20.655 1.00 92.19 197 HIS A O 1
ATOM 1585 N N . GLY A 1 198 ? -7.193 -6.088 22.512 1.00 86.94 198 GLY A N 1
ATOM 1586 C CA . GLY A 1 198 ? -5.731 -6.145 22.448 1.00 86.94 198 GLY A CA 1
ATOM 1587 C C . GLY A 1 198 ? -5.148 -7.563 22.485 1.00 86.94 198 GLY A C 1
ATOM 1588 O O . GLY A 1 198 ? -4.063 -7.793 21.956 1.00 86.94 198 GLY A O 1
ATOM 1589 N N . THR A 1 199 ? -5.877 -8.521 23.063 1.00 88.50 199 THR A N 1
ATOM 1590 C CA . THR A 1 199 ? -5.500 -9.943 23.148 1.00 88.50 199 THR A CA 1
ATOM 1591 C C . THR A 1 199 ? -6.099 -10.802 22.031 1.00 88.50 199 THR A C 1
ATOM 1593 O O . THR A 1 199 ? -5.863 -12.009 21.996 1.00 88.50 199 THR A O 1
ATOM 1596 N N . LYS A 1 200 ? -6.873 -10.213 21.110 1.00 90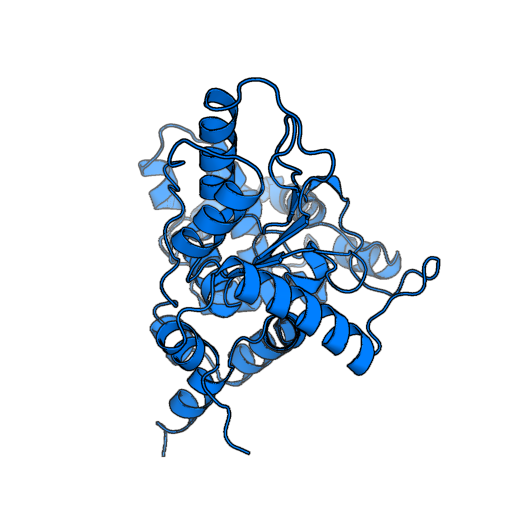.38 200 LYS A N 1
ATOM 1597 C CA . LYS A 1 200 ? -7.523 -10.944 20.017 1.00 90.38 200 LYS A CA 1
ATOM 1598 C C . LYS A 1 200 ? -6.642 -10.975 18.773 1.00 90.38 200 LYS A C 1
ATOM 1600 O O . LYS A 1 200 ? -5.942 -10.012 18.465 1.00 90.38 200 LYS A O 1
ATOM 1605 N N . ASN A 1 201 ? -6.740 -12.076 18.033 1.00 92.25 201 ASN A N 1
ATOM 1606 C CA . ASN A 1 201 ? -6.125 -12.194 16.717 1.00 92.25 201 ASN A CA 1
ATOM 1607 C C . ASN A 1 201 ? -6.824 -11.272 15.710 1.00 92.25 201 ASN A C 1
ATOM 1609 O O . ASN A 1 201 ? -8.029 -11.018 15.810 1.00 92.25 201 ASN A O 1
ATOM 1613 N N . PHE A 1 202 ? -6.057 -10.814 14.726 1.00 92.56 202 PHE A N 1
ATOM 1614 C CA . PHE A 1 202 ? -6.548 -10.010 13.611 1.00 92.56 202 PHE A CA 1
ATOM 1615 C C . PHE A 1 202 ? -6.272 -10.753 12.307 1.00 92.56 202 PHE A C 1
ATOM 1617 O O . PHE A 1 202 ? -5.115 -11.024 12.003 1.00 92.56 202 PHE A O 1
ATOM 1624 N N . THR A 1 203 ? -7.301 -11.158 11.570 1.00 94.69 203 THR A N 1
ATOM 1625 C CA . THR A 1 203 ? -7.116 -12.093 10.448 1.00 94.69 203 THR A CA 1
ATOM 1626 C C . THR A 1 203 ? -6.621 -11.394 9.181 1.00 94.69 203 THR A C 1
ATOM 1628 O O . THR A 1 203 ? -6.684 -10.171 9.036 1.00 94.69 203 THR A O 1
ATOM 1631 N N . PHE A 1 204 ? -6.130 -12.182 8.221 1.00 95.25 204 PHE A N 1
ATOM 1632 C CA . PHE A 1 204 ? -5.744 -11.644 6.917 1.00 95.25 204 PHE A CA 1
ATOM 1633 C C . PHE A 1 204 ? -6.955 -11.126 6.126 1.00 95.25 204 PHE A C 1
ATOM 1635 O O . PHE A 1 204 ? -6.861 -10.105 5.454 1.00 95.25 204 PHE A O 1
ATOM 1642 N N . GLU A 1 205 ? -8.107 -11.780 6.260 1.00 96.38 205 GLU A N 1
ATOM 1643 C CA . GLU A 1 205 ? -9.375 -11.321 5.689 1.00 96.38 205 GLU A CA 1
ATOM 1644 C C . GLU A 1 205 ? -9.789 -9.950 6.246 1.00 96.38 205 GLU A C 1
ATOM 1646 O O . GLU A 1 205 ? -10.082 -9.034 5.479 1.00 96.38 205 GLU A O 1
ATOM 1651 N N . GLU A 1 206 ? -9.705 -9.761 7.568 1.00 97.19 206 GLU A N 1
ATOM 1652 C CA . GLU A 1 206 ? -10.004 -8.480 8.225 1.00 97.19 206 GLU A CA 1
ATOM 1653 C C . GLU A 1 206 ? -9.062 -7.361 7.769 1.00 97.19 206 GLU A C 1
ATOM 1655 O O . GLU A 1 206 ? -9.469 -6.204 7.615 1.00 97.19 206 GLU A O 1
ATOM 1660 N N . PHE A 1 207 ? -7.796 -7.700 7.511 1.00 97.19 207 PHE A N 1
ATOM 1661 C CA . PHE A 1 207 ? -6.843 -6.778 6.907 1.00 97.19 207 PHE A CA 1
ATOM 1662 C C . PHE A 1 207 ? -7.270 -6.360 5.496 1.00 97.19 207 PHE A C 1
ATOM 1664 O O . PHE A 1 207 ? -7.227 -5.174 5.180 1.00 97.19 207 PHE A O 1
ATOM 1671 N N . LEU A 1 208 ? -7.700 -7.293 4.647 1.00 97.56 208 LEU A N 1
ATOM 1672 C CA . LEU A 1 208 ? -8.126 -6.967 3.284 1.00 97.56 208 LEU A CA 1
ATOM 1673 C C . LEU A 1 208 ? -9.424 -6.152 3.260 1.00 97.56 208 LEU A C 1
ATOM 1675 O O . LEU A 1 208 ? -9.529 -5.206 2.478 1.00 97.56 208 LEU A O 1
ATOM 1679 N N . HIS A 1 209 ? -10.367 -6.431 4.162 1.00 97.88 209 HIS A N 1
ATOM 1680 C CA . HIS A 1 209 ? -11.523 -5.559 4.373 1.00 97.88 209 HIS A CA 1
ATOM 1681 C C . HIS A 1 209 ? -11.106 -4.145 4.777 1.00 97.88 209 HIS A C 1
ATOM 1683 O O . HIS A 1 209 ? -11.636 -3.175 4.240 1.00 97.88 209 HIS A O 1
ATOM 1689 N N . HIS A 1 210 ? -10.115 -4.013 5.660 1.00 96.81 210 HIS A N 1
ATOM 1690 C CA . HIS A 1 210 ? -9.569 -2.711 6.031 1.00 96.81 210 HIS A CA 1
ATOM 1691 C C . HIS A 1 210 ? -8.894 -1.989 4.849 1.00 96.81 210 HIS A C 1
ATOM 1693 O O . HIS A 1 210 ? -9.063 -0.781 4.681 1.00 96.81 210 HIS A O 1
ATOM 1699 N N . VAL A 1 211 ? -8.168 -2.711 3.989 1.00 96.94 211 VAL A N 1
ATOM 1700 C CA . VAL A 1 211 ? -7.572 -2.148 2.764 1.00 96.94 211 VAL A CA 1
ATOM 1701 C C . VAL A 1 211 ? -8.652 -1.584 1.836 1.00 96.94 211 VAL A C 1
ATOM 1703 O O . VAL A 1 211 ? -8.527 -0.439 1.406 1.00 96.94 211 VAL A O 1
ATOM 1706 N N . LEU A 1 212 ? -9.723 -2.340 1.575 1.00 96.38 212 LEU A N 1
ATOM 1707 C CA . LEU A 1 212 ? -10.848 -1.872 0.755 1.00 96.38 212 LEU A CA 1
ATOM 1708 C C . LEU A 1 212 ? -11.562 -0.683 1.400 1.00 96.38 212 LEU A C 1
ATOM 1710 O O . LEU A 1 212 ? -11.787 0.329 0.749 1.00 96.38 212 LEU A O 1
ATOM 1714 N N . TRP A 1 213 ? -11.834 -0.760 2.702 1.00 93.56 213 TRP A N 1
ATOM 1715 C CA . TRP A 1 213 ? -12.474 0.326 3.435 1.00 93.56 213 TRP A CA 1
ATOM 1716 C C . TRP A 1 213 ? -11.639 1.613 3.368 1.00 93.56 213 TRP A C 1
ATOM 1718 O O . TRP A 1 213 ? -12.147 2.670 3.020 1.00 93.56 213 TRP A O 1
ATOM 1728 N N . THR A 1 214 ? -10.326 1.550 3.609 1.00 91.56 214 THR A N 1
ATOM 1729 C CA . THR A 1 214 ? -9.474 2.749 3.487 1.00 91.56 214 THR A CA 1
ATOM 1730 C C . THR A 1 214 ? -9.392 3.278 2.056 1.00 91.56 214 THR A C 1
ATOM 1732 O O . THR A 1 214 ? -9.257 4.485 1.883 1.00 91.56 214 THR A O 1
ATOM 1735 N N . HIS A 1 215 ? -9.502 2.424 1.035 1.00 90.75 215 HIS A N 1
ATOM 1736 C CA . HIS A 1 215 ? -9.616 2.860 -0.357 1.00 90.75 215 HIS A CA 1
ATOM 1737 C C . HIS A 1 215 ? -10.915 3.621 -0.625 1.00 90.75 215 HIS A C 1
ATOM 1739 O O . HIS A 1 215 ? -10.860 4.741 -1.126 1.00 90.75 215 HIS A O 1
ATOM 1745 N N . ASP A 1 216 ? -12.058 3.062 -0.234 1.00 87.94 216 ASP A N 1
ATOM 1746 C CA . ASP A 1 216 ? -13.373 3.630 -0.548 1.00 87.94 216 ASP A CA 1
ATOM 1747 C C . ASP A 1 216 ? -13.578 5.018 0.080 1.00 87.94 216 ASP A C 1
ATOM 1749 O O . ASP A 1 216 ? -14.262 5.869 -0.485 1.00 87.94 216 ASP A O 1
ATOM 1753 N N . PHE A 1 217 ? -12.929 5.268 1.220 1.00 84.12 217 PHE A N 1
ATOM 1754 C CA . PHE A 1 217 ? -12.935 6.562 1.909 1.00 84.12 217 PHE A CA 1
ATOM 1755 C C . PHE A 1 217 ? -11.703 7.443 1.597 1.00 84.12 217 PHE A C 1
ATOM 1757 O O . PHE A 1 217 ? -11.564 8.543 2.133 1.00 84.12 217 PHE A O 1
ATOM 1764 N N . GLY A 1 218 ? -10.774 6.972 0.758 1.00 83.94 218 GLY A N 1
ATOM 1765 C CA . GLY A 1 218 ? -9.568 7.702 0.352 1.00 83.94 218 GLY A CA 1
ATOM 1766 C C . GLY A 1 218 ? -8.432 7.763 1.384 1.00 83.94 218 GLY A C 1
ATOM 1767 O O . GLY A 1 218 ? -7.411 8.380 1.102 1.00 83.94 218 GLY A O 1
ATOM 1768 N N . PHE A 1 219 ? -8.550 7.097 2.536 1.00 88.19 219 PHE A N 1
ATOM 1769 C CA . PHE A 1 219 ? -7.563 7.070 3.630 1.00 88.19 219 PHE A CA 1
ATOM 1770 C C . PHE A 1 219 ? -6.436 6.038 3.473 1.00 88.19 219 PHE A C 1
ATOM 1772 O O . PHE A 1 219 ? -5.861 5.595 4.471 1.00 88.19 219 PHE A O 1
ATOM 1779 N N . GLN A 1 220 ? -6.126 5.599 2.255 1.00 88.75 220 GLN A N 1
ATOM 1780 C CA . GLN A 1 220 ? -5.163 4.515 2.047 1.00 88.75 220 GLN A CA 1
ATOM 1781 C C . GLN A 1 220 ? -3.805 4.839 2.676 1.00 88.75 220 GLN A C 1
ATOM 1783 O O . GLN A 1 220 ? -3.258 5.937 2.532 1.00 88.75 220 GLN A O 1
ATOM 1788 N N . ASP A 1 221 ? -3.235 3.853 3.362 1.00 90.31 221 ASP A N 1
ATOM 1789 C CA . ASP A 1 221 ? -1.896 3.976 3.911 1.00 90.31 221 ASP A CA 1
ATOM 1790 C C . ASP A 1 221 ? -0.846 3.745 2.804 1.00 90.31 221 ASP A C 1
ATOM 1792 O O . ASP A 1 221 ? -0.994 2.828 1.989 1.00 90.31 221 ASP A O 1
ATOM 1796 N N . PRO A 1 222 ? 0.254 4.524 2.771 1.00 87.56 222 PRO A N 1
ATOM 1797 C CA . PRO A 1 222 ? 1.337 4.346 1.804 1.00 87.56 222 PRO A CA 1
ATOM 1798 C C . PRO A 1 222 ? 1.904 2.920 1.687 1.00 87.56 222 PRO A C 1
ATOM 1800 O O . PRO A 1 222 ? 2.450 2.566 0.644 1.00 87.56 222 PRO A O 1
ATOM 1803 N N . HIS A 1 223 ? 1.813 2.098 2.737 1.00 88.69 223 HIS A N 1
ATOM 1804 C CA . HIS A 1 223 ? 2.270 0.709 2.732 1.00 88.69 223 HIS A CA 1
ATOM 1805 C C . HIS A 1 223 ? 1.414 -0.179 1.806 1.00 88.69 223 HIS A C 1
ATOM 1807 O O . HIS A 1 223 ? 1.934 -1.160 1.271 1.00 88.69 223 HIS A O 1
ATOM 1813 N N . TRP A 1 224 ? 0.131 0.136 1.597 1.00 91.75 224 TRP A N 1
ATOM 1814 C CA . TRP A 1 224 ? -0.778 -0.668 0.768 1.00 91.75 224 TRP A CA 1
ATOM 1815 C C . TRP A 1 224 ? -1.550 0.109 -0.304 1.00 91.75 224 TRP A C 1
ATOM 1817 O O . TRP A 1 224 ? -2.249 -0.521 -1.082 1.00 91.75 224 TRP A O 1
ATOM 1827 N N . ILE A 1 225 ? -1.419 1.426 -0.441 1.00 91.69 225 ILE A N 1
ATOM 1828 C CA . ILE A 1 225 ? -1.916 2.132 -1.636 1.00 91.69 225 ILE A CA 1
ATOM 1829 C C . ILE A 1 225 ? -1.271 1.558 -2.916 1.00 91.69 225 ILE A C 1
ATOM 1831 O O . ILE A 1 225 ? -0.123 1.113 -2.866 1.00 91.69 225 ILE A O 1
ATOM 1835 N N . SER A 1 226 ? -1.967 1.527 -4.059 1.00 92.75 226 SER A N 1
ATOM 1836 C CA . SER A 1 226 ? -1.402 1.040 -5.332 1.00 92.75 226 SER A CA 1
ATOM 1837 C C . SER A 1 226 ? -0.075 1.744 -5.675 1.00 92.75 226 SER A C 1
ATOM 1839 O O . SER A 1 226 ? 0.160 2.894 -5.293 1.00 92.75 226 SER A O 1
ATOM 1841 N N . VAL A 1 227 ? 0.847 1.048 -6.343 1.00 92.50 227 VAL A N 1
ATOM 1842 C CA . VAL A 1 227 ? 2.085 1.676 -6.834 1.00 92.50 227 VAL A CA 1
ATOM 1843 C C . VAL A 1 227 ? 1.757 2.709 -7.909 1.00 92.50 227 VAL A C 1
ATOM 1845 O O . VAL A 1 227 ? 2.421 3.745 -7.968 1.00 92.50 227 VAL A O 1
ATOM 1848 N N . TYR A 1 228 ? 0.725 2.457 -8.716 1.00 93.44 228 TYR A N 1
ATOM 1849 C CA . TYR A 1 228 ? 0.176 3.426 -9.653 1.00 93.44 228 TYR A CA 1
ATOM 1850 C C . TYR A 1 228 ? -0.138 4.767 -8.971 1.00 93.44 228 TYR A C 1
ATOM 1852 O O . TYR A 1 228 ? 0.385 5.793 -9.399 1.00 93.44 228 TYR A O 1
ATOM 1860 N N . ASP A 1 229 ? -0.895 4.763 -7.874 1.00 89.38 229 ASP A N 1
ATOM 1861 C CA . ASP A 1 229 ? -1.249 5.990 -7.149 1.00 89.38 229 ASP A CA 1
A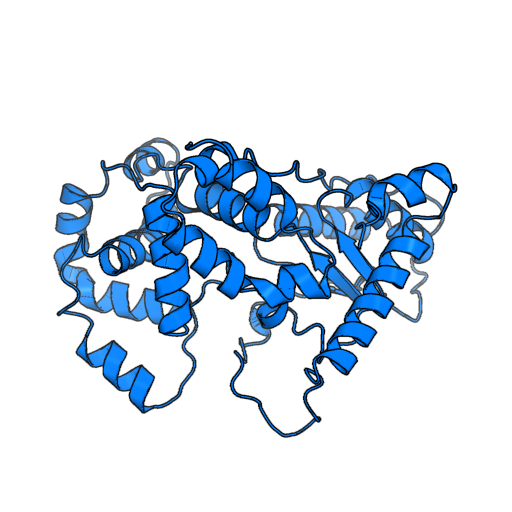TOM 1862 C C . ASP A 1 229 ? -0.058 6.565 -6.368 1.00 89.38 229 ASP A C 1
ATOM 1864 O O . ASP A 1 229 ? 0.095 7.779 -6.259 1.00 89.38 229 ASP A O 1
ATOM 1868 N N . LEU A 1 230 ? 0.813 5.712 -5.816 1.00 88.44 230 LEU A N 1
ATOM 1869 C CA . LEU A 1 230 ? 1.948 6.163 -5.004 1.00 88.44 230 LEU A CA 1
ATOM 1870 C C . LEU A 1 230 ? 3.058 6.826 -5.826 1.00 88.44 230 LEU A C 1
ATOM 1872 O O . LEU A 1 230 ? 3.663 7.809 -5.391 1.00 88.44 230 LEU A O 1
ATOM 1876 N N . CYS A 1 231 ? 3.401 6.216 -6.959 1.00 90.31 231 CYS A N 1
ATOM 1877 C CA . CYS A 1 231 ? 4.547 6.589 -7.783 1.00 90.31 231 CYS A CA 1
ATOM 1878 C C . CYS A 1 231 ? 4.145 7.294 -9.082 1.00 90.31 231 CYS A C 1
ATOM 1880 O O . CYS A 1 231 ? 5.019 7.842 -9.748 1.00 90.31 231 CYS A O 1
ATOM 1882 N N . GLU A 1 232 ? 2.858 7.305 -9.437 1.00 91.62 232 GLU A N 1
ATOM 1883 C CA . GLU A 1 232 ? 2.314 7.991 -10.615 1.00 91.62 232 GLU A CA 1
ATOM 1884 C C . GLU A 1 232 ? 3.109 7.677 -11.905 1.00 91.62 232 GLU A C 1
ATOM 1886 O O . GLU A 1 232 ? 3.589 8.590 -12.587 1.00 91.62 232 GLU A O 1
ATOM 1891 N N . PRO A 1 233 ? 3.297 6.391 -12.270 1.00 93.44 233 PRO A N 1
ATOM 1892 C CA . PRO A 1 233 ? 4.198 5.978 -13.350 1.00 93.44 233 PRO A CA 1
ATOM 1893 C C . PRO A 1 233 ? 3.790 6.495 -14.738 1.00 93.44 233 PRO A C 1
ATOM 1895 O O . PRO A 1 233 ? 4.626 6.548 -15.636 1.00 93.44 233 PRO A O 1
ATOM 1898 N N . CYS A 1 234 ? 2.530 6.908 -14.911 1.00 93.00 234 CYS A N 1
ATOM 1899 C CA . CYS A 1 234 ? 2.038 7.529 -16.141 1.00 93.00 234 CYS A CA 1
ATOM 1900 C C . CYS A 1 234 ? 2.248 9.052 -16.192 1.00 93.00 234 CYS A C 1
ATOM 1902 O O . CYS A 1 234 ? 2.222 9.627 -17.277 1.00 93.00 234 CYS A O 1
ATOM 1904 N N . ALA A 1 235 ? 2.475 9.703 -15.046 1.00 89.50 235 ALA A N 1
ATOM 1905 C CA . ALA A 1 235 ? 2.782 11.132 -14.960 1.00 89.50 235 ALA A CA 1
ATOM 1906 C C . ALA A 1 235 ? 4.291 11.399 -14.813 1.00 89.50 235 ALA A C 1
ATOM 1908 O O . ALA A 1 235 ? 4.767 12.490 -15.123 1.00 89.50 235 ALA A O 1
ATOM 1909 N N . ARG A 1 236 ? 5.066 10.411 -14.345 1.00 88.06 236 ARG A N 1
ATOM 1910 C CA . ARG A 1 236 ? 6.510 10.534 -14.104 1.00 88.06 236 ARG A CA 1
ATOM 1911 C C . ARG A 1 236 ? 7.316 9.658 -15.051 1.00 88.06 236 ARG A C 1
ATOM 1913 O O . ARG A 1 236 ? 7.036 8.481 -15.245 1.00 88.06 236 ARG A O 1
ATOM 1920 N N . ARG A 1 237 ? 8.404 10.213 -15.584 1.00 89.75 237 ARG A N 1
ATOM 1921 C CA . ARG A 1 237 ? 9.329 9.472 -16.446 1.00 89.75 237 ARG A CA 1
ATOM 1922 C C . ARG A 1 237 ? 10.355 8.702 -15.608 1.00 89.75 237 ARG A C 1
ATOM 1924 O O . ARG A 1 237 ? 11.323 9.276 -15.115 1.00 89.75 237 ARG A O 1
ATOM 1931 N N . TYR A 1 238 ? 10.149 7.395 -15.476 1.00 92.12 238 TYR A N 1
ATOM 1932 C CA . TYR A 1 238 ? 11.136 6.463 -14.922 1.00 92.12 238 TYR A CA 1
ATOM 1933 C C . TYR A 1 238 ? 12.029 5.901 -16.027 1.00 92.12 238 TYR A C 1
ATOM 1935 O O . TYR A 1 238 ? 11.533 5.574 -17.104 1.00 92.12 238 TYR A O 1
ATOM 1943 N N . ASP A 1 239 ? 13.332 5.793 -15.780 1.00 91.62 239 ASP A N 1
ATOM 1944 C CA . ASP A 1 239 ? 14.304 5.183 -16.696 1.00 91.62 239 ASP A CA 1
ATOM 1945 C C . ASP A 1 239 ? 14.339 3.659 -16.553 1.00 91.62 239 ASP A C 1
ATOM 1947 O O . ASP A 1 239 ? 14.615 2.958 -17.527 1.00 91.62 239 ASP A O 1
ATOM 1951 N N . HIS A 1 240 ? 14.033 3.163 -15.349 1.00 93.31 240 HIS A N 1
ATOM 1952 C CA . HIS A 1 240 ? 14.057 1.747 -14.999 1.00 93.31 240 HIS A CA 1
ATOM 1953 C C . HIS A 1 240 ? 12.879 1.369 -14.090 1.00 93.31 240 HIS A C 1
ATOM 1955 O O . HIS A 1 240 ? 12.505 2.121 -13.187 1.00 93.31 240 HIS A O 1
ATOM 1961 N N . VAL A 1 241 ? 12.333 0.173 -14.302 1.00 94.62 241 VAL A N 1
ATOM 1962 C CA . VAL A 1 241 ? 11.385 -0.497 -13.401 1.00 94.62 241 VAL A CA 1
ATOM 1963 C C . VAL A 1 241 ? 12.099 -1.704 -12.804 1.00 94.62 241 VAL A C 1
ATOM 1965 O O . VAL A 1 241 ? 12.526 -2.584 -13.550 1.00 94.62 241 VAL A O 1
ATOM 1968 N N . VAL A 1 242 ? 12.240 -1.729 -11.480 1.00 91.06 242 VAL A N 1
ATOM 1969 C CA . VAL A 1 242 ? 12.905 -2.810 -10.736 1.00 91.06 242 VAL A CA 1
ATOM 1970 C C . VAL A 1 242 ? 11.868 -3.665 -10.026 1.00 91.06 242 VAL A C 1
ATOM 1972 O O . VAL A 1 242 ? 11.094 -3.129 -9.231 1.00 91.06 242 VAL A O 1
ATOM 1975 N N . HIS A 1 243 ? 11.886 -4.973 -10.263 1.00 91.44 243 HIS A N 1
ATOM 1976 C CA . HIS A 1 243 ? 11.048 -5.943 -9.558 1.00 91.44 243 HIS A CA 1
ATOM 1977 C C . HIS A 1 243 ? 11.775 -6.409 -8.297 1.00 91.44 243 HIS A C 1
ATOM 1979 O O . HIS A 1 243 ? 12.938 -6.810 -8.326 1.00 91.44 243 HIS A O 1
ATOM 1985 N N . MET A 1 244 ? 11.106 -6.348 -7.150 1.00 85.88 244 MET A N 1
ATOM 1986 C CA . MET A 1 244 ? 11.703 -6.715 -5.864 1.00 85.88 244 MET A CA 1
ATOM 1987 C C . MET A 1 244 ? 12.004 -8.210 -5.743 1.00 85.88 244 MET A C 1
ATOM 1989 O O . MET A 1 244 ? 12.822 -8.608 -4.915 1.00 85.88 244 MET A O 1
ATOM 1993 N N . GLU A 1 245 ? 11.389 -9.016 -6.595 1.00 85.94 245 GLU A N 1
ATOM 1994 C CA . GLU A 1 245 ? 11.620 -10.437 -6.816 1.00 85.94 245 GLU A CA 1
ATOM 1995 C C . GLU A 1 245 ? 13.010 -10.708 -7.427 1.00 85.94 245 GLU A C 1
ATOM 1997 O O . GLU A 1 245 ? 13.579 -11.764 -7.177 1.00 85.94 245 GLU A O 1
ATOM 2002 N N . ALA A 1 246 ? 13.599 -9.737 -8.140 1.00 83.81 246 ALA A N 1
ATOM 2003 C CA . ALA A 1 246 ? 14.927 -9.815 -8.769 1.00 83.81 246 ALA A CA 1
ATOM 2004 C C . ALA A 1 246 ? 15.843 -8.629 -8.386 1.00 83.81 246 ALA A C 1
ATOM 2006 O O . ALA A 1 246 ? 16.851 -8.336 -9.033 1.00 83.81 246 ALA A O 1
ATOM 2007 N N . ALA A 1 247 ? 15.507 -7.917 -7.303 1.00 81.38 247 ALA A N 1
ATOM 2008 C CA . ALA A 1 247 ? 16.148 -6.647 -6.964 1.00 81.38 247 ALA A CA 1
ATOM 2009 C C . ALA A 1 247 ? 17.651 -6.753 -6.680 1.00 81.38 247 ALA A C 1
ATOM 2011 O O . ALA A 1 247 ? 18.357 -5.752 -6.795 1.00 81.38 247 ALA A O 1
ATOM 2012 N N . ARG A 1 248 ? 18.169 -7.922 -6.288 1.00 82.31 248 ARG A N 1
ATOM 2013 C CA . ARG A 1 248 ? 19.606 -8.072 -6.034 1.00 82.31 248 ARG A CA 1
ATOM 2014 C C . ARG A 1 248 ? 20.397 -7.944 -7.331 1.00 82.31 248 ARG A C 1
ATOM 2016 O O . ARG A 1 248 ? 21.356 -7.177 -7.389 1.00 82.31 248 ARG A O 1
ATOM 2023 N N . GLU A 1 249 ? 19.993 -8.693 -8.346 1.00 83.06 249 GLU A N 1
ATOM 2024 C CA . GLU A 1 249 ? 20.628 -8.742 -9.655 1.00 83.06 249 GLU A CA 1
ATOM 2025 C C . GLU A 1 249 ? 20.382 -7.442 -10.421 1.00 83.06 249 GLU A C 1
ATOM 2027 O O . GLU A 1 249 ? 21.328 -6.832 -10.915 1.00 83.06 249 GLU A O 1
ATOM 2032 N N . GLU A 1 250 ? 19.134 -6.970 -10.442 1.00 86.94 250 GLU A N 1
ATOM 2033 C CA . GLU A 1 250 ? 18.744 -5.763 -11.171 1.00 86.94 250 GLU A CA 1
ATOM 2034 C C . GLU A 1 250 ? 19.438 -4.510 -10.637 1.00 86.94 250 GLU A C 1
ATOM 2036 O O . GLU A 1 250 ? 19.968 -3.709 -11.406 1.00 86.94 250 GLU A O 1
ATOM 2041 N N . VAL A 1 251 ? 19.495 -4.334 -9.315 1.00 82.19 251 VAL A N 1
ATOM 2042 C CA . VAL A 1 251 ? 20.108 -3.135 -8.732 1.00 82.19 251 VAL A CA 1
ATOM 2043 C C . VAL A 1 251 ? 21.628 -3.182 -8.799 1.00 82.19 251 VAL A C 1
ATOM 2045 O O . VAL A 1 251 ? 22.250 -2.135 -8.966 1.00 82.19 251 VAL A O 1
ATOM 2048 N N . ARG A 1 252 ? 22.241 -4.368 -8.721 1.00 81.69 252 ARG A N 1
ATOM 2049 C CA . ARG A 1 252 ? 23.685 -4.522 -8.942 1.00 81.69 252 ARG A CA 1
ATOM 2050 C C . ARG A 1 252 ? 24.064 -4.023 -10.336 1.00 81.69 252 ARG A C 1
ATOM 2052 O O . ARG A 1 252 ? 24.943 -3.173 -10.452 1.00 81.69 252 ARG A O 1
ATOM 2059 N N . ASP A 1 253 ? 23.364 -4.490 -11.365 1.00 80.69 253 ASP A N 1
ATOM 2060 C CA . ASP A 1 253 ? 23.615 -4.090 -12.750 1.00 80.69 253 ASP A CA 1
ATOM 2061 C C . ASP A 1 253 ? 23.372 -2.582 -12.957 1.00 80.69 253 ASP A C 1
ATOM 2063 O O . ASP A 1 253 ? 24.197 -1.909 -13.574 1.00 80.69 253 ASP A O 1
ATOM 2067 N N . LEU A 1 254 ? 22.312 -2.010 -12.365 1.00 79.88 254 LEU A N 1
ATOM 2068 C CA . LEU A 1 254 ? 22.065 -0.561 -12.408 1.00 79.88 254 LEU A CA 1
ATOM 2069 C C . LEU A 1 254 ? 23.179 0.257 -11.747 1.00 79.88 254 LEU A C 1
ATOM 2071 O O . LEU A 1 254 ? 23.558 1.311 -12.255 1.00 79.88 254 LEU A O 1
ATOM 2075 N N . LEU A 1 255 ? 23.714 -0.205 -10.615 1.00 76.62 255 LEU A N 1
ATOM 2076 C CA . LEU A 1 255 ? 24.810 0.481 -9.933 1.00 76.62 255 LEU A CA 1
ATOM 2077 C C . LEU A 1 255 ? 26.103 0.449 -10.754 1.00 76.62 255 LEU A C 1
ATOM 2079 O O . LEU A 1 255 ? 26.817 1.452 -10.752 1.00 76.62 255 LEU A O 1
ATOM 2083 N N . HIS A 1 256 ? 26.361 -0.633 -11.498 1.00 74.19 256 HIS A N 1
ATOM 2084 C CA . HIS A 1 256 ? 27.497 -0.728 -12.421 1.00 74.19 256 HIS A CA 1
ATOM 2085 C C . HIS A 1 256 ? 27.434 0.289 -13.573 1.00 74.19 256 HIS A C 1
ATOM 2087 O O . HIS A 1 256 ? 28.476 0.746 -14.036 1.00 74.19 256 HIS A O 1
ATOM 2093 N N . LEU A 1 257 ? 26.236 0.689 -14.020 1.00 68.88 257 LEU A N 1
ATOM 2094 C CA . LEU A 1 257 ? 26.088 1.736 -15.044 1.00 68.88 257 LEU A CA 1
ATOM 2095 C C . LEU A 1 257 ? 26.462 3.125 -14.530 1.00 68.88 257 LEU A C 1
ATOM 2097 O O . LEU A 1 257 ? 26.961 3.951 -15.289 1.00 68.88 257 LEU A O 1
ATOM 2101 N N . VAL A 1 258 ? 26.154 3.407 -13.261 1.00 66.88 258 VAL A N 1
ATOM 2102 C CA . VAL A 1 258 ? 26.352 4.739 -12.671 1.00 66.88 258 VAL A CA 1
ATOM 2103 C C . VAL A 1 258 ? 27.747 4.861 -12.043 1.00 66.88 258 VAL A C 1
ATOM 2105 O O . VAL A 1 258 ? 28.251 5.975 -11.916 1.00 66.88 258 VAL A O 1
ATOM 2108 N N . HIS A 1 259 ? 28.392 3.743 -11.674 1.00 64.31 259 HIS A N 1
ATOM 2109 C CA . HIS A 1 259 ? 29.733 3.702 -11.080 1.00 64.31 259 HIS A CA 1
ATOM 2110 C C . HIS A 1 259 ? 30.527 2.438 -11.483 1.00 64.31 259 HIS A C 1
ATOM 2112 O O . HIS A 1 259 ? 30.034 1.318 -11.393 1.00 64.31 259 HIS A O 1
ATOM 2118 N N . SER A 1 260 ? 31.807 2.621 -11.823 1.00 49.28 260 SER A N 1
ATOM 2119 C CA . SER A 1 260 ? 32.829 1.578 -12.042 1.00 49.28 260 SER A CA 1
ATOM 2120 C C . SER A 1 260 ? 34.048 1.955 -11.185 1.00 49.28 260 SER A C 1
ATOM 2122 O O . SER A 1 260 ? 34.403 3.138 -11.233 1.00 49.28 260 SER A O 1
ATOM 2124 N N . PRO A 1 261 ? 34.662 1.077 -10.347 1.00 49.34 261 PRO A N 1
ATOM 2125 C CA . PRO A 1 261 ? 34.978 -0.330 -10.646 1.00 49.34 261 PRO A CA 1
ATOM 2126 C C . PRO A 1 261 ? 34.806 -1.342 -9.482 1.00 49.34 261 PRO A C 1
ATOM 2128 O O . PRO A 1 261 ? 35.188 -2.501 -9.625 1.00 49.34 261 PRO A O 1
ATOM 2131 N N . SER A 1 262 ? 34.290 -0.940 -8.314 1.00 52.94 262 SER A N 1
ATOM 2132 C CA . SER A 1 262 ? 34.263 -1.808 -7.125 1.00 52.94 262 SER A CA 1
ATOM 2133 C C . SER A 1 262 ? 32.895 -2.481 -6.959 1.00 52.94 262 SER A C 1
ATOM 2135 O O . SER A 1 262 ? 31.878 -1.788 -7.075 1.00 52.94 262 SER A O 1
ATOM 2137 N N . PRO A 1 263 ? 32.825 -3.799 -6.694 1.00 57.91 263 PRO A N 1
ATOM 2138 C CA . PRO A 1 263 ? 31.558 -4.490 -6.490 1.00 57.91 263 PRO A CA 1
ATOM 2139 C C . PRO A 1 263 ? 30.816 -3.882 -5.296 1.00 57.91 263 PRO A C 1
ATOM 2141 O O . PRO A 1 263 ? 31.252 -3.979 -4.148 1.00 57.91 263 PRO A O 1
ATOM 2144 N N . VAL A 1 264 ? 29.675 -3.241 -5.559 1.00 61.72 264 VAL A N 1
ATOM 2145 C CA . VAL A 1 264 ? 28.784 -2.794 -4.488 1.00 61.72 264 VAL A CA 1
ATOM 2146 C C . VAL A 1 264 ? 28.058 -4.022 -3.956 1.00 61.72 264 VAL A C 1
ATOM 2148 O O . VAL A 1 264 ? 27.298 -4.663 -4.678 1.00 61.72 264 VAL A O 1
ATOM 2151 N N . ASP A 1 265 ? 28.271 -4.346 -2.683 1.00 66.50 265 ASP A N 1
ATOM 2152 C CA . ASP A 1 265 ? 27.514 -5.397 -2.006 1.00 66.50 265 ASP A CA 1
ATOM 2153 C C . ASP A 1 265 ? 26.032 -4.995 -1.878 1.00 66.50 265 ASP A C 1
ATOM 2155 O O . ASP A 1 265 ? 25.626 -4.223 -0.995 1.00 66.50 265 ASP A O 1
ATOM 2159 N N . VAL A 1 266 ? 25.221 -5.512 -2.803 1.00 66.12 266 VAL A N 1
ATOM 2160 C CA . VAL A 1 266 ? 23.776 -5.305 -2.841 1.00 66.12 266 VAL A CA 1
ATOM 2161 C C . VAL A 1 266 ? 23.112 -6.191 -1.790 1.00 66.12 266 VAL A C 1
ATOM 2163 O O . VAL A 1 266 ? 22.876 -7.377 -1.996 1.00 66.12 266 VAL A O 1
ATOM 2166 N N . THR A 1 267 ? 22.747 -5.579 -0.661 1.00 66.81 267 THR A N 1
ATOM 2167 C CA . THR A 1 267 ? 22.026 -6.245 0.446 1.00 66.81 267 THR A CA 1
ATOM 2168 C C . THR A 1 267 ? 20.504 -6.295 0.249 1.00 66.81 267 THR A C 1
ATOM 2170 O O . THR A 1 267 ? 19.751 -6.515 1.205 1.00 66.81 267 THR A O 1
ATOM 2173 N N . LEU A 1 268 ? 20.031 -6.088 -0.985 1.00 67.12 268 LEU A N 1
ATOM 2174 C CA . LEU A 1 268 ? 18.632 -6.303 -1.349 1.00 67.12 268 LEU A CA 1
ATOM 2175 C C . LEU A 1 268 ? 18.369 -7.806 -1.367 1.00 67.12 268 LEU A C 1
ATOM 2177 O O . LEU A 1 268 ? 19.030 -8.553 -2.080 1.00 67.12 268 LEU A O 1
ATOM 2181 N N . HIS A 1 269 ? 17.418 -8.237 -0.546 1.00 68.19 269 HIS A N 1
ATOM 2182 C CA . HIS A 1 269 ? 16.975 -9.621 -0.530 1.00 68.19 269 HIS A CA 1
ATOM 2183 C C . HIS A 1 269 ? 15.787 -9.740 -1.484 1.00 68.19 269 HIS A C 1
ATOM 2185 O O . HIS A 1 269 ? 14.803 -9.021 -1.263 1.00 68.19 269 HIS A O 1
ATOM 2191 N N . PRO A 1 270 ? 15.870 -10.610 -2.508 1.00 63.97 270 PRO A N 1
ATOM 2192 C CA . PRO A 1 270 ? 14.738 -10.945 -3.353 1.00 63.97 270 PRO A CA 1
ATOM 2193 C C . PRO A 1 270 ? 13.523 -11.278 -2.502 1.00 63.97 270 PRO A C 1
ATOM 2195 O O . PRO A 1 270 ? 13.613 -12.073 -1.555 1.00 63.97 270 PRO A O 1
ATOM 2198 N N . ILE A 1 271 ? 12.390 -10.655 -2.805 1.00 66.94 271 ILE A N 1
ATOM 2199 C CA . ILE A 1 271 ? 11.156 -11.043 -2.141 1.00 66.94 271 ILE A CA 1
ATOM 2200 C C . ILE A 1 271 ? 10.656 -12.310 -2.809 1.00 66.94 271 ILE A C 1
ATOM 2202 O O . ILE A 1 271 ? 10.329 -12.314 -3.988 1.00 66.94 271 ILE A O 1
ATOM 2206 N N . LYS A 1 272 ? 10.593 -13.393 -2.031 1.00 65.12 272 LYS A N 1
ATOM 2207 C CA . LYS A 1 272 ? 9.885 -14.595 -2.461 1.00 65.12 272 LYS A CA 1
ATOM 2208 C C . LYS A 1 272 ? 8.425 -14.230 -2.705 1.00 65.12 272 LYS A C 1
ATOM 2210 O O . LYS A 1 272 ? 7.835 -13.514 -1.885 1.00 65.12 272 LYS A O 1
ATOM 2215 N N . LEU A 1 273 ? 7.855 -14.761 -3.786 1.00 63.66 273 LEU A N 1
ATOM 2216 C CA . LEU A 1 273 ? 6.409 -14.753 -3.983 1.00 63.66 273 LEU A CA 1
ATOM 2217 C C . LEU A 1 273 ? 5.729 -15.204 -2.680 1.00 63.66 273 LEU A C 1
ATOM 2219 O O . LEU A 1 273 ? 6.279 -16.037 -1.946 1.00 63.66 273 LEU A O 1
ATOM 2223 N N . PRO A 1 274 ? 4.603 -14.573 -2.317 1.00 61.66 274 PRO A N 1
ATOM 2224 C CA . PRO A 1 274 ? 3.987 -14.819 -1.037 1.00 61.66 274 PRO A CA 1
ATOM 2225 C C . PRO A 1 274 ? 3.606 -16.288 -0.970 1.00 61.66 274 PRO A C 1
ATOM 2227 O O . PRO A 1 274 ? 3.205 -16.892 -1.959 1.00 61.66 274 PRO A O 1
ATOM 2230 N N . ASP A 1 275 ? 3.691 -16.839 0.233 1.00 62.53 275 ASP A N 1
ATOM 2231 C CA . ASP A 1 275 ? 2.886 -17.999 0.553 1.00 62.53 275 ASP A CA 1
ATOM 2232 C C . ASP A 1 275 ? 1.410 -17.630 0.302 1.00 62.53 275 ASP A C 1
ATOM 2234 O O . ASP A 1 275 ? 0.813 -16.848 1.054 1.00 62.53 275 ASP A O 1
ATOM 2238 N N . PHE A 1 276 ? 0.875 -18.125 -0.816 1.00 72.69 276 PHE A N 1
ATOM 2239 C CA . PHE A 1 276 ? -0.480 -17.851 -1.271 1.00 72.69 276 PHE A CA 1
ATOM 2240 C C . PHE A 1 276 ? -1.529 -18.588 -0.437 1.00 72.69 276 PHE A C 1
ATOM 2242 O O . PHE A 1 276 ? -2.713 -18.313 -0.615 1.00 72.69 276 PHE A O 1
ATOM 2249 N N . HIS A 1 277 ? -1.141 -19.450 0.513 1.00 77.44 277 HIS A N 1
ATOM 2250 C CA . HIS A 1 277 ? -2.087 -20.164 1.372 1.00 77.44 277 HIS A CA 1
ATOM 2251 C C . HIS A 1 277 ? -3.078 -19.222 2.071 1.00 77.44 277 HIS A C 1
ATOM 2253 O O . HIS A 1 277 ? -4.253 -19.557 2.176 1.00 77.44 277 HIS A O 1
ATOM 2259 N N . MET A 1 278 ? -2.651 -18.012 2.458 1.00 83.81 278 MET A N 1
ATOM 2260 C CA . MET A 1 278 ? -3.546 -17.018 3.074 1.00 83.81 278 MET A CA 1
ATOM 2261 C C . MET A 1 278 ? -4.621 -16.478 2.118 1.00 83.81 278 MET A C 1
ATOM 2263 O O . MET A 1 278 ? -5.642 -15.983 2.580 1.00 83.81 278 MET A O 1
ATOM 2267 N N . TYR A 1 279 ? -4.380 -16.525 0.804 1.00 87.38 279 TYR A N 1
ATOM 2268 C CA . TYR A 1 279 ? -5.332 -16.090 -0.219 1.00 87.38 279 TYR A CA 1
ATOM 2269 C C . TYR A 1 279 ? -6.291 -17.207 -0.632 1.00 87.38 279 TYR A C 1
ATOM 2271 O O . TYR A 1 279 ? -7.436 -16.921 -0.967 1.00 87.38 279 TYR A O 1
ATOM 2279 N N . LEU A 1 280 ? -5.848 -18.468 -0.570 1.00 84.25 280 LEU A N 1
ATOM 2280 C CA . LEU A 1 280 ? -6.660 -19.635 -0.937 1.00 84.25 280 LEU A CA 1
ATOM 2281 C C . LEU A 1 280 ? -7.894 -19.814 -0.045 1.00 84.25 280 LEU A C 1
ATOM 2283 O O . LEU A 1 280 ? -8.885 -20.383 -0.485 1.00 84.25 280 LEU A O 1
ATOM 2287 N N . SER A 1 281 ? -7.840 -19.340 1.201 1.00 85.38 281 SER A N 1
ATOM 2288 C CA . SER A 1 281 ? -8.950 -19.438 2.152 1.00 85.38 281 SER A CA 1
ATOM 2289 C C . SER A 1 281 ? -9.929 -18.261 2.096 1.00 85.38 281 SER A C 1
ATOM 2291 O O . SER A 1 281 ? -10.862 -18.229 2.893 1.00 85.38 281 SER A O 1
ATOM 2293 N N . LEU A 1 282 ? -9.705 -17.263 1.235 1.00 90.88 282 LEU A N 1
ATOM 2294 C CA . LEU A 1 282 ? -10.530 -16.054 1.202 1.00 90.88 282 LEU A CA 1
ATOM 2295 C C . LEU A 1 282 ? -11.822 -16.258 0.402 1.00 90.88 282 LEU A C 1
ATOM 2297 O O . LEU A 1 282 ? -11.814 -16.957 -0.615 1.00 90.88 282 LEU A O 1
ATOM 2301 N N . PRO A 1 283 ? -12.912 -15.556 0.761 1.00 94.00 283 PRO A N 1
ATOM 2302 C CA . PRO A 1 283 ? -14.079 -15.459 -0.103 1.00 94.00 283 PRO A CA 1
ATOM 2303 C C . PRO A 1 283 ? -13.696 -14.909 -1.483 1.00 94.00 283 PRO A C 1
ATOM 2305 O O . PRO A 1 283 ? -13.065 -13.853 -1.584 1.00 94.00 283 PRO A O 1
ATOM 2308 N N . LYS A 1 284 ? -14.131 -15.578 -2.559 1.00 90.12 284 LYS A N 1
ATOM 2309 C CA . LYS A 1 284 ? -13.806 -15.184 -3.943 1.00 90.12 284 LYS A CA 1
ATOM 2310 C C . LYS A 1 284 ? -14.117 -13.709 -4.216 1.00 90.12 284 LYS A C 1
ATOM 2312 O O . LYS A 1 284 ? -13.283 -12.998 -4.759 1.00 90.12 284 LYS A O 1
ATOM 2317 N N . LEU A 1 285 ? -15.284 -13.235 -3.774 1.00 93.44 285 LEU A N 1
ATOM 2318 C CA . LEU A 1 285 ? -15.704 -11.845 -3.968 1.00 93.44 285 LEU A CA 1
ATOM 2319 C C . LEU A 1 285 ? -14.745 -10.837 -3.312 1.00 93.44 285 LEU A C 1
ATOM 2321 O O . LEU A 1 285 ? -14.520 -9.759 -3.858 1.00 93.44 285 LEU A O 1
ATOM 2325 N N . LEU A 1 286 ? -14.186 -11.165 -2.144 1.00 95.50 286 LEU A N 1
ATOM 2326 C CA . LEU A 1 286 ? -13.198 -10.312 -1.486 1.00 95.50 286 LEU A CA 1
ATOM 2327 C C . LEU A 1 286 ? -11.901 -10.266 -2.298 1.00 95.50 286 LEU A C 1
ATOM 2329 O O . LEU A 1 286 ? -11.362 -9.185 -2.532 1.00 95.50 286 LEU A O 1
ATOM 2333 N N . LEU A 1 287 ? -11.423 -11.425 -2.754 1.00 92.75 287 LEU A N 1
ATOM 2334 C CA . LEU A 1 287 ? -10.218 -11.515 -3.573 1.00 92.75 287 LEU A CA 1
ATOM 2335 C C . LEU A 1 287 ? -10.379 -10.773 -4.908 1.00 92.75 287 LEU A C 1
ATOM 2337 O O . LEU A 1 287 ? -9.500 -9.993 -5.264 1.00 92.75 287 LEU A O 1
ATOM 2341 N N . ASP A 1 288 ? -11.514 -10.937 -5.591 1.00 92.88 288 ASP A N 1
ATOM 2342 C CA . ASP A 1 288 ? -11.832 -10.231 -6.838 1.00 92.88 288 ASP A CA 1
ATOM 2343 C C . ASP A 1 288 ? -11.780 -8.704 -6.639 1.00 92.88 288 ASP A C 1
ATOM 2345 O O . ASP A 1 288 ? -11.168 -7.992 -7.434 1.00 92.88 288 ASP A O 1
ATOM 2349 N N . LYS A 1 289 ? -12.355 -8.187 -5.541 1.00 95.94 289 LYS A N 1
ATOM 2350 C CA . LYS A 1 289 ? -12.290 -6.753 -5.205 1.00 95.94 289 LYS A CA 1
ATOM 2351 C C . LYS A 1 289 ? -10.860 -6.272 -4.968 1.00 95.94 289 LYS A C 1
ATOM 2353 O O . LYS A 1 289 ? -10.507 -5.176 -5.397 1.00 95.94 289 LYS A O 1
ATOM 2358 N N . ILE A 1 290 ? -10.034 -7.075 -4.298 1.00 95.75 290 ILE A N 1
ATOM 2359 C CA . ILE A 1 290 ? -8.619 -6.753 -4.085 1.00 95.75 290 ILE A CA 1
ATOM 2360 C C . ILE A 1 290 ? -7.860 -6.745 -5.413 1.00 95.75 290 ILE A C 1
ATOM 2362 O O . ILE A 1 290 ? -7.105 -5.813 -5.667 1.00 95.75 290 ILE A O 1
ATOM 2366 N N . ILE A 1 291 ? -8.069 -7.729 -6.286 1.00 93.25 291 ILE A N 1
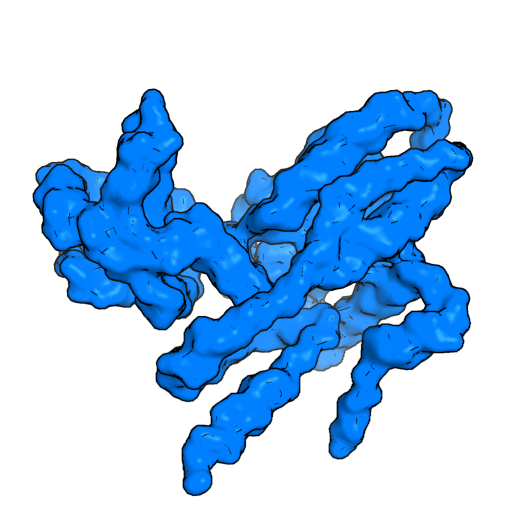ATOM 2367 C CA . ILE A 1 291 ? -7.435 -7.756 -7.612 1.00 93.25 291 ILE A CA 1
ATOM 2368 C C . ILE A 1 291 ? -7.836 -6.516 -8.409 1.00 93.25 291 ILE A C 1
ATOM 2370 O O . ILE A 1 291 ? -6.965 -5.815 -8.916 1.00 93.25 291 ILE A O 1
ATOM 2374 N N . GLN A 1 292 ? -9.130 -6.192 -8.430 1.00 94.94 292 GLN A N 1
ATOM 2375 C CA . GLN A 1 292 ? -9.646 -5.011 -9.113 1.00 94.94 292 GLN A CA 1
ATOM 2376 C C . GLN A 1 292 ? -9.016 -3.714 -8.588 1.00 94.94 292 GLN A C 1
ATOM 2378 O O . GLN A 1 292 ? -8.658 -2.844 -9.381 1.00 94.94 292 GLN A O 1
ATOM 2383 N N . LEU A 1 293 ? -8.837 -3.592 -7.268 1.00 95.88 293 LEU A N 1
ATOM 2384 C CA . LEU A 1 293 ? -8.177 -2.442 -6.646 1.00 95.88 293 LEU A CA 1
ATOM 2385 C C . LEU A 1 293 ? -6.731 -2.257 -7.144 1.00 95.88 293 LEU A C 1
ATOM 2387 O O . LEU A 1 293 ? -6.282 -1.128 -7.327 1.00 95.88 293 LEU A O 1
ATOM 2391 N N . TYR A 1 294 ? -5.998 -3.347 -7.383 1.00 95.31 294 TYR A N 1
ATOM 2392 C CA . TYR A 1 294 ? -4.601 -3.309 -7.838 1.00 95.31 294 TYR A CA 1
ATOM 2393 C C . TYR A 1 294 ? -4.423 -3.607 -9.330 1.00 95.31 294 TYR A C 1
ATOM 2395 O O . TYR A 1 294 ? -3.288 -3.793 -9.768 1.00 95.31 294 TYR A O 1
ATOM 2403 N N . TRP A 1 295 ? -5.498 -3.626 -10.122 1.00 95.00 295 TRP A N 1
ATOM 2404 C CA . TRP A 1 295 ? -5.467 -3.970 -11.550 1.00 95.00 295 TRP A CA 1
ATOM 2405 C C . TRP A 1 295 ? -4.380 -3.205 -12.320 1.00 95.00 295 TRP A C 1
ATOM 2407 O O . TRP A 1 295 ? -3.626 -3.790 -13.094 1.00 95.00 295 TRP A O 1
ATOM 2417 N N . LEU A 1 296 ? -4.239 -1.899 -12.065 1.00 95.12 296 LEU A N 1
ATOM 2418 C CA . LEU A 1 296 ? -3.215 -1.083 -12.724 1.00 95.12 296 LEU A CA 1
ATOM 2419 C C . LEU A 1 296 ? -1.792 -1.498 -12.341 1.00 95.12 296 LEU A C 1
ATOM 2421 O O . LEU A 1 296 ? -0.909 -1.457 -13.193 1.00 95.12 296 LEU A O 1
ATOM 2425 N N . ASP A 1 297 ? -1.558 -1.939 -11.104 1.00 95.31 297 ASP A N 1
ATOM 2426 C CA . ASP A 1 297 ? -0.248 -2.456 -10.707 1.00 95.31 297 ASP A CA 1
ATOM 2427 C C . ASP A 1 297 ? 0.056 -3.776 -11.434 1.00 95.31 297 ASP A C 1
ATOM 2429 O O . ASP A 1 297 ? 1.176 -3.967 -11.908 1.00 95.31 297 ASP A O 1
ATOM 2433 N N . PHE A 1 298 ? -0.928 -4.674 -11.566 1.00 93.94 298 PHE A N 1
ATOM 2434 C CA . PHE A 1 298 ? -0.757 -5.907 -12.341 1.00 93.94 298 PHE A CA 1
ATOM 2435 C C . PHE A 1 298 ? -0.432 -5.604 -13.803 1.00 93.94 298 PHE A C 1
ATOM 2437 O O . PHE A 1 298 ? 0.586 -6.050 -14.333 1.00 93.94 298 PHE A O 1
ATOM 2444 N N . HIS A 1 299 ? -1.266 -4.778 -14.428 1.00 94.44 299 HIS A N 1
ATOM 2445 C CA . HIS A 1 299 ? -1.204 -4.512 -15.853 1.00 94.44 299 HIS A CA 1
ATOM 2446 C C . HIS A 1 299 ? 0.038 -3.709 -16.264 1.00 94.44 299 HIS A C 1
ATOM 2448 O O . HIS A 1 299 ? 0.737 -4.082 -17.210 1.00 94.44 299 HIS A O 1
ATOM 2454 N N . LEU A 1 300 ? 0.340 -2.612 -15.556 1.00 95.69 300 LEU A N 1
ATOM 2455 C CA . LEU A 1 300 ? 1.452 -1.726 -15.912 1.00 95.69 300 LEU A CA 1
ATOM 2456 C C . LEU A 1 300 ? 2.811 -2.374 -15.645 1.00 95.69 300 LEU A C 1
ATOM 2458 O O . LEU A 1 300 ? 3.747 -2.145 -16.407 1.00 95.69 300 LEU A O 1
ATOM 2462 N N . PHE A 1 301 ? 2.929 -3.184 -14.591 1.00 95.50 301 PHE A N 1
ATOM 2463 C CA . PHE A 1 301 ? 4.200 -3.806 -14.208 1.00 95.50 301 PHE A CA 1
ATOM 2464 C C . PHE A 1 301 ? 4.335 -5.262 -14.670 1.00 95.50 301 PHE A C 1
ATOM 2466 O O . PHE A 1 301 ? 5.338 -5.901 -14.372 1.00 95.50 301 PHE A O 1
ATOM 2473 N N . GLY A 1 302 ? 3.376 -5.773 -15.448 1.00 92.38 302 GLY A N 1
ATOM 2474 C CA . GLY A 1 302 ? 3.469 -7.091 -16.077 1.00 92.38 302 GLY A CA 1
ATOM 2475 C C . GLY A 1 302 ? 3.416 -8.253 -15.084 1.00 92.38 302 GLY A C 1
ATOM 2476 O O . GLY A 1 302 ? 4.039 -9.284 -15.328 1.00 92.38 302 GLY A O 1
ATOM 2477 N N . TYR A 1 303 ? 2.701 -8.097 -13.967 1.00 90.25 303 TYR A N 1
ATOM 2478 C CA . TYR A 1 303 ? 2.446 -9.208 -13.052 1.00 90.25 303 TYR A CA 1
ATOM 2479 C C . TYR A 1 303 ? 1.272 -10.048 -13.552 1.00 90.25 303 TYR A C 1
ATOM 2481 O O . TYR A 1 303 ? 0.231 -9.519 -13.935 1.00 90.25 303 TYR A O 1
ATOM 2489 N N . SER A 1 304 ? 1.436 -11.369 -13.507 1.00 81.69 304 SER A N 1
ATOM 2490 C CA . SER A 1 304 ? 0.384 -12.312 -13.880 1.00 81.69 304 SER A CA 1
ATOM 2491 C C . SER A 1 304 ? -0.676 -12.446 -12.784 1.00 81.69 304 SER A C 1
ATOM 2493 O O . SER A 1 304 ? -0.356 -12.606 -11.607 1.00 81.69 304 SER A O 1
ATOM 2495 N N . GLU A 1 305 ? -1.944 -12.470 -13.193 1.00 69.81 305 GLU A N 1
ATOM 2496 C CA . GLU A 1 305 ? -3.083 -12.840 -12.340 1.00 69.81 305 GLU A CA 1
ATOM 2497 C C . GLU A 1 305 ? -3.312 -14.369 -12.301 1.00 69.81 305 GLU A C 1
ATOM 2499 O O . GLU A 1 305 ? -4.156 -14.863 -11.552 1.00 69.81 305 GLU A O 1
ATOM 2504 N N . GLN A 1 306 ? -2.574 -15.149 -13.107 1.00 59.38 306 GLN A N 1
ATOM 2505 C CA . GLN A 1 306 ? -2.907 -16.547 -13.430 1.00 59.38 306 GLN A CA 1
ATOM 2506 C C . GLN A 1 306 ? -2.973 -17.492 -12.231 1.00 59.38 306 GLN A C 1
ATOM 2508 O O . GLN A 1 306 ? -3.790 -18.415 -12.249 1.00 59.38 306 GLN A O 1
ATOM 2513 N N . PHE A 1 307 ? -2.217 -17.232 -11.165 1.00 58.00 307 PHE A N 1
ATOM 2514 C CA . PHE A 1 307 ? -2.234 -18.044 -9.942 1.00 58.00 307 PHE A CA 1
ATOM 2515 C C . PHE A 1 307 ? -3.625 -18.104 -9.265 1.00 58.00 307 PHE A C 1
ATOM 2517 O O . PHE A 1 307 ? -3.925 -19.035 -8.516 1.00 58.00 307 PHE A O 1
ATOM 2524 N N . ILE A 1 308 ? -4.521 -17.154 -9.562 1.00 54.94 308 ILE A N 1
ATOM 2525 C CA . ILE A 1 308 ? -5.901 -17.127 -9.048 1.00 54.94 308 ILE A CA 1
ATOM 2526 C C . ILE A 1 308 ? -6.812 -18.096 -9.824 1.00 54.94 308 ILE A C 1
ATOM 2528 O O . ILE A 1 308 ? -7.696 -18.723 -9.237 1.00 54.94 308 ILE A O 1
ATOM 2532 N N . SER A 1 309 ? -6.568 -18.286 -11.126 1.00 49.47 309 SER A N 1
ATOM 2533 C CA . SER A 1 309 ? -7.397 -19.141 -11.992 1.00 49.47 309 SER A CA 1
ATOM 2534 C C . SER A 1 309 ? -7.298 -20.635 -11.655 1.00 49.47 309 SER A C 1
ATOM 2536 O O . SER A 1 309 ? -8.256 -21.380 -11.852 1.00 49.47 309 SER A O 1
ATOM 2538 N N . GLU A 1 310 ? -6.175 -21.068 -11.082 1.00 46.56 310 GLU A N 1
ATOM 2539 C CA . GLU A 1 310 ? -5.958 -22.450 -10.633 1.00 46.56 310 GLU A CA 1
ATOM 2540 C C . GLU A 1 310 ? -6.599 -22.721 -9.264 1.00 46.56 310 GLU A C 1
ATOM 2542 O O . GLU A 1 310 ? -7.064 -23.828 -8.992 1.00 46.56 310 GLU A O 1
ATOM 2547 N N . SER A 1 311 ? -6.692 -21.686 -8.426 1.00 45.97 311 SER A N 1
ATOM 2548 C CA . SER A 1 311 ? -7.305 -21.734 -7.093 1.00 45.97 311 SER A CA 1
ATOM 2549 C C . SER A 1 311 ? -8.834 -21.855 -7.161 1.00 45.97 311 SER A C 1
ATOM 2551 O O . SER A 1 311 ? -9.445 -22.498 -6.313 1.00 45.97 311 SER A O 1
ATOM 2553 N N . GLY A 1 312 ? -9.453 -21.288 -8.205 1.00 42.31 312 GLY A N 1
ATOM 2554 C CA . GLY A 1 312 ? -10.893 -21.393 -8.470 1.00 42.31 312 GLY A CA 1
ATOM 2555 C C . GLY A 1 312 ? -11.349 -22.724 -9.083 1.00 42.31 312 GLY A C 1
ATOM 2556 O O . GLY A 1 312 ? -12.549 -22.945 -9.183 1.00 42.31 312 GLY A O 1
ATOM 2557 N N . ARG A 1 313 ? -10.426 -23.614 -9.483 1.00 42.38 313 ARG A N 1
ATOM 2558 C CA . ARG A 1 313 ? -10.744 -24.935 -10.070 1.00 42.38 313 ARG A CA 1
ATOM 2559 C C . ARG A 1 313 ? -10.723 -26.096 -9.071 1.00 42.38 313 ARG A C 1
ATOM 2561 O O . ARG A 1 313 ? -10.874 -27.240 -9.480 1.00 42.38 313 ARG A O 1
ATOM 2568 N N . ARG A 1 314 ? -10.518 -25.842 -7.774 1.00 38.34 314 ARG A N 1
ATOM 2569 C CA . ARG A 1 314 ? -10.582 -26.880 -6.725 1.00 38.34 314 ARG A CA 1
ATOM 2570 C C . ARG A 1 314 ? -11.822 -26.747 -5.844 1.00 38.34 314 ARG A C 1
ATOM 2572 O O . ARG A 1 314 ? -11.701 -26.840 -4.632 1.00 38.34 314 ARG A O 1
ATOM 2579 N N . VAL A 1 315 ? -12.988 -26.524 -6.441 1.00 38.12 315 VAL A N 1
ATOM 2580 C CA . VAL A 1 315 ? -14.283 -26.904 -5.853 1.00 38.12 315 VAL A CA 1
ATOM 2581 C C . VAL A 1 315 ? -15.239 -27.218 -7.007 1.00 38.12 315 VAL A C 1
ATOM 2583 O O . VAL A 1 315 ? -16.051 -26.381 -7.380 1.00 38.12 315 VAL A O 1
ATOM 2586 N N . GLU A 1 316 ? -15.097 -28.407 -7.588 1.00 32.25 316 GLU A N 1
ATOM 2587 C CA . GLU A 1 316 ? -16.193 -29.200 -8.164 1.00 32.25 316 GLU A CA 1
ATOM 2588 C C . GLU A 1 316 ? -15.954 -30.662 -7.778 1.00 32.25 316 GLU A C 1
ATOM 2590 O O . GLU A 1 316 ? -14.775 -31.093 -7.825 1.00 32.25 316 GLU A O 1
#

Organism: NCBI:txid1843537

pLDDT: mean 76.22, std 19.2, range [28.42, 97.88]